Protein AF-A0A9P5RTR1-F1 (afdb_monomer)

Nearest PDB structures (foldseek):
  1wjn-assembly1_A  TM=6.478E-01  e=1.366E-03  Mus musculus
  7y39-assembly2_B  TM=6.113E-01  e=5.976E-02  Homo sapiens
  5u75-assembly1_A  TM=3.274E-01  e=5.043E-01  Staphylococcus aureus

Solvent-accessible surface area (backbone atoms only — not comparable to full-atom values): 17006 Å² total; per-residue (Å²): 133,89,56,68,44,75,45,78,48,65,60,90,95,59,57,72,63,42,18,32,67,44,81,42,49,76,87,61,51,72,70,56,51,34,42,52,56,36,70,66,24,52,67,88,35,63,91,54,58,43,87,74,62,84,85,79,93,79,92,82,81,88,78,57,65,67,65,48,54,49,54,59,46,56,60,60,58,61,59,68,66,64,80,77,77,88,78,85,80,88,84,82,86,84,91,80,90,80,91,78,96,68,81,84,72,77,78,75,67,61,33,64,43,29,35,33,54,55,72,37,36,58,69,67,44,40,80,45,80,38,59,33,82,42,29,43,26,51,50,34,48,49,50,41,68,78,40,44,80,86,47,60,95,56,38,36,40,61,48,43,45,25,44,44,82,47,52,70,84,44,101,62,58,62,78,41,62,45,46,70,90,76,49,78,86,58,39,76,55,53,25,83,43,37,37,32,83,73,51,45,87,68,54,66,88,61,31,40,39,34,37,34,41,70,62,80,71,81,62,69,79,75,70,80,75,76,81,75,80,76,84,72,94,66,100,76,78,94,78,87,83,84,85,87,84,82,87,75,89,69,84,86,77,86,80,82,80,88,80,80,90,131

pLDDT: mean 71.36, std 23.94, range [27.8, 97.0]

Secondary structure (DSSP, 8-state):
---EEEEEE--TTS-GGG-EEEEEETT--HHHHHHHHHHH-TTTTTTS-GGG-----------SHHHHHHHHHHHHHHHHGGGS-------------------------PEEEEEEETTSBGGG-EEEEE-TTSBHHHHHHHHHHH-HHHHTTS-GGGPEEEEEEEETTSSS-TTPBP-GGG-TT-EEPPTTSBHHHHH-SS--TTEEEEEEEPP-------------------SS-------------PPP---PPPPPP-

Organism: NCBI:txid64567

Radius of gyration: 27.18 Å; Cα contacts (8 Å, |Δi|>4): 294; chains: 1; bounding box: 84×99×53 Å

InterPro domains:
  IPR029071 Ubiquitin-like domain superfamily [SSF54236] (101-163)
  IPR045379 Crinkler effector protein, N-terminal [PF20147] (5-84)
  IPR045379 Crinkler effector protein, N-terminal [PF20147] (111-213)

Structure (mmCIF, N/CA/C/O backbone):
data_AF-A0A9P5RTR1-F1
#
_entry.id   AF-A0A9P5RTR1-F1
#
loop_
_atom_site.group_PDB
_atom_site.id
_atom_site.type_symbol
_atom_site.label_atom_id
_atom_site.label_alt_id
_atom_site.label_comp_id
_atom_site.label_asym_id
_atom_site.label_entity_id
_atom_site.label_seq_id
_atom_site.pdbx_PDB_ins_code
_atom_site.Cartn_x
_atom_site.Cartn_y
_atom_site.Cartn_z
_atom_site.occupancy
_atom_site.B_iso_or_equiv
_atom_site.auth_seq_id
_atom_site.auth_comp_id
_atom_site.auth_asym_id
_atom_site.auth_atom_id
_atom_site.pdbx_PDB_model_num
ATOM 1 N N . MET A 1 1 ? -3.797 22.072 20.459 1.00 50.56 1 MET A N 1
ATOM 2 C CA . MET A 1 1 ? -3.013 21.199 19.562 1.00 50.56 1 MET A CA 1
ATOM 3 C C . MET A 1 1 ? -3.793 19.910 19.392 1.00 50.56 1 MET A C 1
ATOM 5 O O . MET A 1 1 ? -4.108 19.297 20.401 1.00 50.56 1 MET A O 1
ATOM 9 N N . SER A 1 2 ? -4.205 19.560 18.171 1.00 52.47 2 SER A N 1
ATOM 10 C CA . SER A 1 2 ? -4.865 18.272 17.916 1.00 52.47 2 SER A CA 1
ATOM 11 C C . SER A 1 2 ? -3.786 17.217 17.731 1.00 52.47 2 SER A C 1
ATOM 13 O O . SER A 1 2 ? -3.104 17.223 16.713 1.00 52.47 2 SER A O 1
ATOM 15 N N . THR A 1 3 ? -3.611 16.341 18.714 1.00 82.88 3 THR A N 1
ATOM 16 C CA . THR A 1 3 ? -2.715 15.189 18.586 1.00 82.88 3 THR A CA 1
ATOM 17 C C . THR A 1 3 ? -3.469 14.083 17.843 1.00 82.88 3 THR A C 1
ATOM 19 O O . THR A 1 3 ? -4.461 13.554 18.354 1.00 82.88 3 THR A O 1
ATOM 22 N N . SER A 1 4 ? -3.055 13.770 16.616 1.00 85.81 4 SER A N 1
ATOM 23 C CA . SER A 1 4 ? -3.497 12.574 15.890 1.00 85.81 4 SER A CA 1
ATOM 24 C C . SER A 1 4 ? -2.680 11.359 16.326 1.00 85.81 4 SER A C 1
ATOM 26 O O . SER A 1 4 ? -1.520 11.480 16.712 1.00 85.81 4 SER A O 1
ATOM 28 N N . MET A 1 5 ? -3.308 10.189 16.297 1.00 90.00 5 MET A N 1
ATOM 29 C CA . MET A 1 5 ? -2.648 8.893 16.409 1.00 90.00 5 MET A CA 1
ATOM 30 C C . MET A 1 5 ? -3.050 8.035 15.210 1.00 90.00 5 MET A C 1
ATOM 32 O O . MET A 1 5 ? -4.167 8.167 14.707 1.00 90.00 5 MET A O 1
ATOM 36 N N . THR A 1 6 ? -2.170 7.128 14.806 1.00 91.81 6 THR A N 1
ATOM 37 C CA . THR A 1 6 ? -2.466 6.117 13.789 1.00 91.81 6 THR A CA 1
ATOM 38 C C . THR A 1 6 ? -2.737 4.788 14.481 1.00 91.81 6 THR A C 1
ATOM 40 O O . THR A 1 6 ? -1.891 4.274 15.213 1.00 91.81 6 THR A O 1
ATOM 43 N N . LEU A 1 7 ? -3.921 4.223 14.253 1.00 92.38 7 LEU A N 1
ATOM 44 C CA . LEU A 1 7 ? -4.287 2.883 14.711 1.00 92.38 7 LEU A CA 1
ATOM 45 C C . LEU A 1 7 ? -4.211 1.901 13.546 1.00 92.38 7 LEU A C 1
ATOM 47 O O . LEU A 1 7 ? -4.780 2.161 12.490 1.00 92.38 7 LEU A O 1
ATOM 51 N N . PHE A 1 8 ? -3.577 0.748 13.751 1.00 91.62 8 PHE A N 1
ATOM 52 C CA . PHE A 1 8 ? -3.615 -0.349 12.785 1.00 91.62 8 PHE A CA 1
ATOM 53 C C . PHE A 1 8 ? -4.761 -1.293 13.114 1.00 91.62 8 PHE A C 1
ATOM 55 O O . PHE A 1 8 ? -4.791 -1.913 14.176 1.00 91.62 8 PHE A O 1
ATOM 62 N N . VAL A 1 9 ? -5.715 -1.390 12.194 1.00 92.81 9 VAL A N 1
ATOM 63 C CA . VAL A 1 9 ? -6.921 -2.201 12.357 1.00 92.81 9 VAL A CA 1
ATOM 64 C C . VAL A 1 9 ? -6.816 -3.442 11.482 1.00 92.81 9 VAL A C 1
ATOM 66 O O . VAL A 1 9 ? -6.463 -3.347 10.310 1.00 92.81 9 VAL A O 1
ATOM 69 N N . VAL A 1 10 ? -7.147 -4.602 12.048 1.00 91.38 10 VAL A N 1
ATOM 70 C CA . VAL A 1 10 ? -7.291 -5.886 11.344 1.00 91.38 10 VAL A CA 1
ATOM 71 C C . VAL A 1 10 ? -8.745 -6.331 11.457 1.00 91.38 10 VAL A C 1
ATOM 73 O O . VAL A 1 10 ? -9.337 -6.230 12.534 1.00 91.38 10 VAL A O 1
ATOM 76 N N . ILE A 1 11 ? -9.327 -6.835 10.369 1.00 90.38 11 ILE A N 1
ATOM 77 C CA . ILE A 1 11 ? -10.657 -7.454 10.411 1.00 90.38 11 ILE A CA 1
ATOM 78 C C . ILE A 1 11 ? -10.514 -8.916 10.835 1.00 90.38 11 ILE A C 1
ATOM 80 O O . ILE A 1 11 ? -9.606 -9.624 10.411 1.00 90.38 11 ILE A O 1
ATOM 84 N N . SER A 1 12 ? -11.407 -9.383 11.707 1.00 86.06 12 SER A N 1
ATOM 85 C CA . SER A 1 12 ? -11.388 -10.777 12.160 1.00 86.06 12 SER A CA 1
ATOM 86 C C . SER A 1 12 ? -11.511 -11.745 10.975 1.00 86.06 12 SER A C 1
ATOM 88 O O . SER A 1 12 ? -12.360 -11.552 10.109 1.00 86.06 12 SER A O 1
ATOM 90 N N . GLY A 1 13 ? -10.659 -12.774 10.946 1.00 84.25 13 GLY A N 1
ATOM 91 C CA . GLY A 1 13 ? -10.553 -13.723 9.830 1.00 84.25 13 GLY A CA 1
ATOM 92 C C . GLY A 1 13 ? -9.582 -13.296 8.723 1.00 84.25 13 GLY A C 1
ATOM 93 O O . GLY A 1 13 ? -9.312 -14.088 7.825 1.00 84.25 13 GLY A O 1
ATOM 94 N N . GLU A 1 14 ? -9.025 -12.086 8.795 1.00 86.38 14 GLU A N 1
ATOM 95 C CA . GLU A 1 14 ? -8.018 -11.589 7.857 1.00 86.38 14 GLU A CA 1
ATOM 96 C C . GLU A 1 14 ? -6.596 -11.702 8.411 1.00 86.38 14 GLU A C 1
ATOM 98 O O . GLU A 1 14 ? -6.367 -11.888 9.610 1.00 86.38 14 GLU A O 1
ATOM 103 N N . THR A 1 15 ? -5.615 -11.585 7.516 1.00 84.62 15 THR A N 1
ATOM 104 C CA . THR A 1 15 ? -4.203 -11.601 7.913 1.00 84.62 15 THR A CA 1
ATOM 105 C C . THR A 1 15 ? -3.753 -10.217 8.367 1.00 84.62 15 THR A C 1
ATOM 107 O O . THR A 1 15 ? -4.261 -9.195 7.914 1.00 84.62 15 THR A O 1
ATOM 110 N N . ILE A 1 16 ? -2.718 -10.152 9.203 1.00 81.50 16 ILE A N 1
ATOM 111 C CA . ILE A 1 16 ? -2.198 -8.862 9.682 1.00 81.50 16 ILE A CA 1
ATOM 112 C C . ILE A 1 16 ? -1.547 -8.045 8.544 1.00 81.50 16 ILE A C 1
ATOM 114 O O . ILE A 1 16 ? -1.454 -6.821 8.629 1.00 81.50 16 ILE A O 1
ATOM 118 N N . SER A 1 17 ? -1.160 -8.693 7.437 1.00 81.44 17 SER A N 1
ATOM 119 C CA . SER A 1 17 ? -0.709 -8.006 6.213 1.00 81.44 17 SER A CA 1
ATOM 120 C C . SER A 1 17 ? -1.818 -7.186 5.531 1.00 81.44 17 SER A C 1
ATOM 122 O O . SER A 1 17 ? -1.533 -6.245 4.783 1.00 81.44 17 SER A O 1
ATOM 124 N N . GLU A 1 18 ? -3.076 -7.510 5.844 1.00 88.44 18 GLU A N 1
ATOM 125 C CA . GLU A 1 18 ? -4.276 -6.762 5.468 1.00 88.44 18 GLU A CA 1
ATOM 126 C C . GLU A 1 18 ? -4.694 -5.760 6.556 1.00 88.44 18 GLU A C 1
ATOM 128 O O . GLU A 1 18 ? -5.760 -5.156 6.453 1.00 88.44 18 GLU A O 1
ATOM 133 N N . SER A 1 19 ? -3.869 -5.537 7.590 1.00 91.38 19 SER A N 1
ATOM 134 C CA . SER A 1 19 ? -4.102 -4.402 8.482 1.00 91.38 19 SER A CA 1
ATOM 135 C C . SER A 1 19 ? -4.004 -3.082 7.722 1.00 91.38 19 SER A C 1
ATOM 137 O O . SER A 1 19 ? -3.293 -2.956 6.718 1.00 91.38 19 SER A O 1
ATOM 139 N N . PHE A 1 20 ? -4.735 -2.084 8.204 1.00 93.31 20 PHE A N 1
ATOM 140 C CA . PHE A 1 20 ? -4.780 -0.764 7.590 1.00 93.31 20 PHE A CA 1
ATOM 141 C C . PHE A 1 20 ? -4.747 0.338 8.651 1.00 93.31 20 PHE A C 1
ATOM 143 O O . PHE A 1 20 ? -5.302 0.158 9.740 1.00 93.31 20 PHE A O 1
ATOM 150 N N . PRO A 1 21 ? -4.091 1.467 8.342 1.00 95.19 21 PRO A N 1
ATOM 151 C CA . PRO A 1 21 ? -4.020 2.599 9.240 1.00 95.19 21 PRO A CA 1
ATOM 152 C C . PRO A 1 21 ? -5.346 3.356 9.246 1.00 95.19 21 PRO A C 1
ATOM 154 O O . PRO A 1 21 ? -5.980 3.559 8.207 1.00 95.19 21 PRO A O 1
ATOM 157 N N . ILE A 1 22 ? -5.731 3.797 10.436 1.00 94.44 22 ILE A N 1
ATOM 158 C CA . ILE A 1 22 ? -6.762 4.795 10.675 1.00 94.44 22 ILE A CA 1
ATO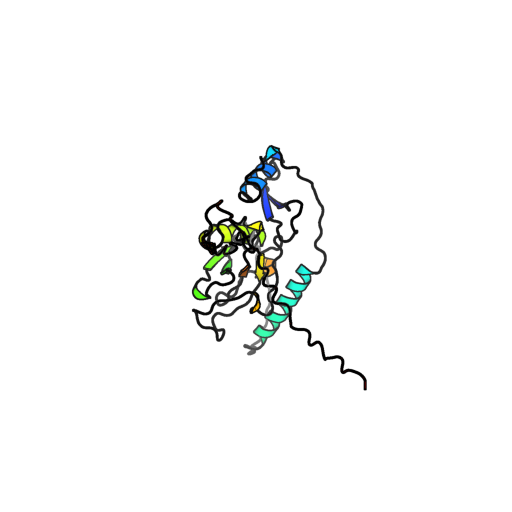M 159 C C . ILE A 1 22 ? -6.128 5.916 11.483 1.00 94.44 22 ILE A C 1
ATOM 161 O O . ILE A 1 22 ? -5.792 5.732 12.656 1.00 94.44 22 ILE A O 1
ATOM 165 N N . ASP A 1 23 ? -6.009 7.079 10.856 1.00 93.38 23 ASP A N 1
ATOM 166 C CA . ASP A 1 23 ? -5.631 8.299 11.550 1.00 93.38 23 ASP A CA 1
ATOM 167 C C . ASP A 1 23 ? -6.843 8.868 12.275 1.00 93.38 23 ASP A C 1
ATOM 169 O O . ASP A 1 23 ? -7.890 9.156 11.691 1.00 93.38 23 ASP A O 1
ATOM 173 N N . ILE A 1 24 ? -6.705 9.026 13.584 1.00 92.75 24 ILE A N 1
ATOM 174 C CA . ILE A 1 24 ? -7.773 9.511 14.441 1.00 92.75 24 ILE A CA 1
ATOM 175 C C . ILE A 1 24 ? -7.199 10.439 15.503 1.00 92.75 24 ILE A C 1
ATOM 177 O O . ILE A 1 24 ? -6.140 10.198 16.076 1.00 92.75 24 ILE A O 1
ATOM 181 N N . SER A 1 25 ? -7.889 11.543 15.784 1.00 92.88 25 SER A N 1
ATOM 182 C CA . SER A 1 25 ? -7.482 12.411 16.889 1.00 92.88 25 SER A CA 1
ATOM 183 C C . SER A 1 25 ? -7.731 11.735 18.236 1.00 92.88 25 SER A C 1
ATOM 185 O O . SER A 1 25 ? -8.758 11.086 18.429 1.00 92.88 25 SER A O 1
ATOM 187 N N . ASN A 1 26 ? -6.840 11.954 19.199 1.00 89.38 26 ASN A N 1
ATOM 188 C CA . ASN A 1 26 ? -6.897 11.323 20.522 1.00 89.38 26 ASN A CA 1
ATOM 189 C C . ASN A 1 26 ? -8.137 11.658 21.374 1.00 89.38 26 ASN A C 1
ATOM 191 O O . ASN A 1 26 ? -8.399 10.977 22.359 1.00 89.38 26 ASN A O 1
ATOM 195 N N . TYR A 1 27 ? -8.910 12.676 20.999 1.00 90.44 27 TYR A N 1
ATOM 196 C CA . TYR A 1 27 ? -10.162 13.057 21.658 1.00 90.44 27 TYR A CA 1
ATOM 197 C C . TYR A 1 27 ? -11.417 12.473 20.983 1.00 90.44 27 TYR A C 1
ATOM 199 O O . TYR A 1 27 ? -12.537 12.710 21.439 1.00 90.44 27 TYR A O 1
ATOM 207 N N . LYS A 1 28 ? -11.276 11.752 19.863 1.00 94.56 28 LYS A N 1
ATOM 208 C CA . LYS A 1 28 ? -12.409 11.130 19.168 1.00 94.56 28 LYS A CA 1
ATOM 209 C C . LYS A 1 28 ? -12.821 9.831 19.859 1.00 94.56 28 LYS A C 1
ATOM 211 O O . LYS A 1 28 ? -12.013 9.107 20.426 1.00 94.56 28 LYS A O 1
ATOM 216 N N . THR A 1 29 ? -14.116 9.534 19.801 1.00 94.81 29 THR A N 1
ATOM 217 C CA . THR A 1 29 ? -14.701 8.360 20.466 1.00 94.81 29 THR A CA 1
ATOM 218 C C . THR A 1 29 ? -14.575 7.090 19.621 1.00 94.81 29 THR A C 1
ATOM 220 O O . THR A 1 29 ? -14.405 7.149 18.404 1.00 94.81 29 THR A O 1
ATOM 223 N N . VAL A 1 30 ? -14.796 5.925 20.242 1.00 93.56 30 VAL A N 1
ATOM 224 C CA . VAL A 1 30 ? -14.901 4.633 19.533 1.00 93.56 30 VAL A CA 1
ATOM 225 C C . VAL A 1 30 ? -16.000 4.653 18.460 1.00 93.56 30 VAL A C 1
ATOM 227 O O . VAL A 1 30 ? -15.879 3.977 17.444 1.00 93.56 30 VAL A O 1
ATOM 230 N N . GLY A 1 31 ? -17.057 5.455 18.636 1.00 95.62 31 GLY A N 1
ATOM 231 C CA . GLY A 1 31 ? -18.079 5.660 17.603 1.00 95.62 31 GLY A CA 1
ATOM 232 C C . GLY A 1 31 ? -17.511 6.282 16.323 1.00 95.62 31 GLY A C 1
ATOM 233 O O . GLY A 1 31 ? -17.795 5.792 15.234 1.00 95.62 31 GLY A O 1
ATOM 234 N N . HIS A 1 32 ? -16.644 7.291 16.456 1.00 95.94 32 HIS A N 1
ATOM 235 C CA . HIS A 1 32 ? -15.937 7.877 15.315 1.00 95.94 32 HIS A CA 1
ATOM 236 C C . HIS A 1 32 ? -14.977 6.866 14.678 1.00 95.94 32 HIS A C 1
ATOM 238 O O . HIS A 1 32 ? -14.944 6.743 13.459 1.00 95.94 32 HIS A O 1
ATOM 244 N N . LEU A 1 33 ? -14.251 6.090 15.491 1.00 95.12 33 LEU A N 1
ATOM 245 C CA . LEU A 1 33 ? -13.368 5.031 14.992 1.00 95.12 33 LEU A CA 1
ATOM 246 C C . LEU A 1 33 ? -14.131 3.989 14.161 1.00 95.12 33 LEU A C 1
ATOM 248 O O . LEU A 1 33 ? -13.690 3.627 13.077 1.00 95.12 33 LEU A O 1
ATOM 252 N N . LYS A 1 34 ? -15.299 3.535 14.630 1.00 96.12 34 LYS A N 1
ATOM 253 C CA . LYS A 1 34 ? -16.165 2.602 13.887 1.00 96.12 34 LYS A CA 1
ATOM 254 C C . LYS A 1 34 ? -16.556 3.148 12.517 1.00 96.12 34 LYS A C 1
ATOM 256 O O . LYS A 1 34 ? -16.584 2.399 11.544 1.00 96.12 34 LYS A O 1
ATOM 261 N N . GLN A 1 35 ? -16.869 4.437 12.455 1.00 96.31 35 GLN A N 1
ATOM 262 C CA . GLN A 1 35 ? -17.232 5.090 11.209 1.00 96.31 35 GLN A CA 1
ATOM 263 C C . GLN A 1 35 ? -16.035 5.156 10.251 1.00 96.31 35 GLN A C 1
ATOM 265 O O . GLN A 1 35 ? -16.158 4.701 9.118 1.00 96.31 35 GLN A O 1
ATOM 270 N N . LEU A 1 36 ? -14.863 5.580 10.737 1.00 95.56 36 LEU A N 1
ATOM 271 C CA . LEU A 1 36 ? -13.622 5.608 9.953 1.00 95.56 36 LEU A CA 1
ATOM 272 C C . LEU A 1 36 ? -13.227 4.216 9.430 1.00 95.56 36 LEU A C 1
ATOM 274 O O . LEU A 1 36 ? -12.837 4.077 8.275 1.00 95.56 36 LEU A O 1
ATOM 278 N N . ILE A 1 37 ? -13.380 3.163 10.243 1.00 94.25 37 ILE A N 1
ATOM 279 C CA . ILE A 1 37 ? -13.126 1.774 9.825 1.00 94.25 37 ILE A CA 1
ATOM 280 C C . ILE A 1 37 ? -14.027 1.375 8.653 1.00 94.25 37 ILE A C 1
ATOM 282 O O . ILE A 1 37 ? -13.552 0.741 7.709 1.00 94.25 37 ILE A O 1
ATOM 286 N N . LYS A 1 38 ? -15.315 1.738 8.707 1.00 93.81 38 LYS A N 1
ATOM 287 C CA . LYS A 1 38 ? -16.266 1.462 7.627 1.00 93.81 38 LYS A CA 1
ATOM 288 C C . LYS A 1 38 ? -15.934 2.262 6.367 1.00 93.81 38 LYS A C 1
ATOM 290 O O . LYS A 1 38 ? -15.913 1.692 5.281 1.00 93.81 38 LYS A O 1
ATOM 295 N N . GLU A 1 39 ? -15.651 3.553 6.512 1.00 93.81 39 GLU A N 1
ATOM 296 C CA . GLU A 1 39 ? -15.300 4.451 5.405 1.00 93.81 39 GLU A CA 1
ATOM 297 C C . GLU A 1 39 ? -14.026 4.004 4.678 1.00 93.81 39 GLU A C 1
ATOM 299 O O . GLU A 1 39 ? -13.971 4.044 3.451 1.00 93.81 39 GLU A O 1
ATOM 304 N N . ALA A 1 40 ? -13.032 3.500 5.412 1.00 92.19 40 ALA A N 1
ATOM 305 C CA . ALA A 1 40 ? -11.805 2.962 4.829 1.00 92.19 40 ALA A CA 1
ATOM 306 C C . ALA A 1 40 ? -12.020 1.648 4.051 1.00 92.19 40 ALA A C 1
ATOM 308 O O . ALA A 1 40 ? -11.174 1.264 3.240 1.00 92.19 40 ALA A O 1
ATOM 309 N N . ASN A 1 41 ? -13.136 0.947 4.287 1.00 91.25 41 ASN A N 1
ATOM 310 C CA . ASN A 1 41 ? -13.377 -0.415 3.805 1.00 91.25 41 ASN A CA 1
ATOM 311 C C . ASN A 1 41 ? -14.799 -0.615 3.256 1.00 91.25 41 ASN A C 1
ATOM 313 O O . ASN A 1 41 ? -15.531 -1.498 3.719 1.00 91.25 41 ASN A O 1
ATOM 317 N N . PRO A 1 42 ? -15.208 0.196 2.267 1.00 90.19 42 PRO A N 1
ATOM 318 C CA . PRO A 1 42 ? -16.584 0.230 1.793 1.00 90.19 42 PRO A CA 1
ATOM 319 C C . PRO A 1 42 ? -17.018 -1.074 1.122 1.00 90.19 42 PRO A C 1
ATOM 321 O O . PRO A 1 42 ? -18.203 -1.384 1.137 1.00 90.19 42 PRO A O 1
ATOM 324 N N . THR A 1 43 ? -16.090 -1.844 0.546 1.00 90.38 43 THR A N 1
ATOM 325 C CA . THR A 1 43 ? -16.423 -3.087 -0.164 1.00 90.38 43 THR A CA 1
ATOM 326 C C . THR A 1 43 ? -16.738 -4.194 0.837 1.00 90.38 43 THR A C 1
ATOM 328 O O . THR A 1 43 ? -17.812 -4.791 0.798 1.00 90.38 43 THR A O 1
ATOM 331 N N . SER A 1 44 ? -15.822 -4.429 1.778 1.00 88.19 44 SER A N 1
ATOM 332 C CA . SER A 1 44 ? -15.911 -5.550 2.722 1.00 88.19 44 SER A CA 1
ATOM 333 C C . SER A 1 44 ? -16.870 -5.313 3.880 1.00 88.19 44 SER A C 1
ATOM 335 O O . SER A 1 44 ? -17.238 -6.265 4.555 1.00 88.19 44 SER A O 1
ATOM 337 N N . LEU A 1 45 ? -17.227 -4.055 4.152 1.00 90.50 45 LEU A N 1
ATOM 338 C CA . LEU A 1 45 ? -18.149 -3.670 5.226 1.00 90.50 45 LEU A CA 1
ATOM 339 C C . LEU A 1 45 ? -19.419 -3.001 4.676 1.00 90.50 45 LEU A C 1
ATOM 341 O O . LEU A 1 45 ? -20.078 -2.232 5.384 1.00 90.50 45 LEU A O 1
ATOM 345 N N . SER A 1 46 ? -19.751 -3.257 3.408 1.00 90.06 46 SER A N 1
ATOM 346 C CA . SER A 1 46 ? -20.902 -2.658 2.719 1.00 90.06 46 SER A CA 1
ATOM 347 C C . SER A 1 46 ? -22.232 -2.976 3.415 1.00 90.06 46 SER A C 1
ATOM 349 O O . SER A 1 46 ? -23.073 -2.091 3.582 1.00 90.06 46 SER A O 1
ATOM 351 N N . ASP A 1 47 ? -22.392 -4.208 3.892 1.00 91.06 47 ASP A N 1
ATOM 352 C CA . ASP A 1 47 ? -23.595 -4.755 4.527 1.00 91.06 47 ASP A CA 1
ATOM 353 C C . ASP A 1 47 ? -23.644 -4.559 6.056 1.00 91.06 47 ASP A C 1
ATOM 355 O O . ASP A 1 47 ? -24.671 -4.795 6.701 1.00 91.06 47 ASP A O 1
ATOM 359 N N . ILE A 1 48 ? -22.554 -4.077 6.659 1.00 89.00 48 ILE A N 1
ATOM 360 C CA . ILE A 1 48 ? -22.436 -3.905 8.108 1.00 89.00 48 ILE A CA 1
ATOM 361 C C . ILE A 1 48 ? -22.571 -2.427 8.477 1.00 89.00 48 ILE A C 1
ATOM 363 O O . ILE A 1 48 ? -21.816 -1.556 8.048 1.00 89.00 48 ILE A O 1
ATOM 367 N N . ASP A 1 49 ? -23.540 -2.109 9.331 1.00 91.06 49 ASP A N 1
ATOM 368 C CA . ASP A 1 49 ? -23.641 -0.789 9.953 1.00 91.06 49 ASP A CA 1
ATOM 369 C C . ASP A 1 49 ? -22.476 -0.572 10.935 1.00 91.06 49 ASP A C 1
ATOM 371 O O . ASP A 1 49 ? -22.204 -1.432 11.776 1.00 91.06 49 ASP A O 1
ATOM 375 N N . ALA A 1 50 ? -21.825 0.595 10.874 1.00 92.12 50 ALA A N 1
ATOM 376 C CA . ALA A 1 50 ? -20.701 0.944 11.739 1.00 92.12 50 ALA A CA 1
ATOM 377 C C . ALA A 1 50 ? -21.021 0.724 13.229 1.00 92.12 50 ALA A C 1
ATOM 379 O O . ALA A 1 50 ? -20.176 0.227 13.975 1.00 92.12 50 ALA A O 1
ATOM 380 N N . ARG A 1 51 ? -22.259 0.990 13.680 1.00 92.44 51 ARG A N 1
ATOM 381 C CA . ARG A 1 51 ? -22.648 0.780 15.090 1.00 92.44 51 ARG A CA 1
ATOM 382 C C . ARG A 1 51 ? -22.546 -0.684 15.527 1.00 92.44 51 ARG A C 1
ATOM 384 O O . ARG A 1 51 ? -22.253 -0.946 16.695 1.00 92.44 51 ARG A O 1
ATOM 391 N N . ARG A 1 52 ? -22.732 -1.622 14.589 1.00 93.50 52 ARG A N 1
ATOM 392 C CA . ARG A 1 52 ? -22.709 -3.076 14.815 1.00 93.50 52 ARG A CA 1
ATOM 393 C C . ARG A 1 52 ? -21.299 -3.661 14.858 1.00 93.50 52 ARG A C 1
ATOM 395 O O . ARG A 1 52 ? -21.151 -4.805 15.281 1.00 93.50 52 ARG A O 1
ATOM 402 N N . LEU A 1 53 ? -20.274 -2.895 14.478 1.00 92.81 53 LEU A N 1
ATOM 403 C CA . LEU A 1 53 ? -18.887 -3.336 14.595 1.00 92.81 53 LEU A CA 1
ATOM 404 C C . LEU A 1 53 ? -18.539 -3.604 16.065 1.00 92.81 53 LEU A C 1
ATOM 406 O O . LEU A 1 53 ? -18.786 -2.771 16.944 1.00 92.81 53 LEU A O 1
ATOM 410 N N . LYS A 1 54 ? -17.945 -4.766 16.335 1.00 93.06 54 LYS A N 1
ATOM 411 C CA . LYS A 1 54 ? -17.310 -5.078 17.619 1.00 93.06 54 LYS A CA 1
ATOM 412 C C . LYS A 1 54 ? -15.811 -4.856 17.454 1.00 93.06 54 LYS A C 1
ATOM 414 O O . LYS A 1 54 ? -15.217 -5.422 16.544 1.00 93.06 54 LYS A O 1
ATOM 419 N N . ILE A 1 55 ? -15.232 -4.012 18.303 1.00 92.12 55 ILE A N 1
ATOM 420 C CA . ILE A 1 55 ? -13.810 -3.658 18.259 1.00 92.12 55 ILE A CA 1
ATOM 421 C C . ILE A 1 55 ? -13.158 -4.190 19.528 1.00 92.12 55 ILE A C 1
ATOM 423 O O . ILE A 1 55 ? -13.695 -4.004 20.620 1.00 92.12 55 ILE A O 1
ATOM 427 N N . TRP A 1 56 ? -12.004 -4.824 19.362 1.00 92.19 56 TRP A N 1
ATOM 428 C CA . TRP A 1 56 ? -11.178 -5.341 20.443 1.00 92.19 56 TRP A CA 1
ATOM 429 C C . TRP A 1 56 ? -9.823 -4.649 20.385 1.00 92.19 56 TRP A C 1
ATOM 431 O O . TRP A 1 56 ? -9.265 -4.480 19.302 1.00 92.19 56 TRP A O 1
ATOM 441 N N . HIS A 1 57 ? -9.304 -4.251 21.541 1.00 88.56 57 HIS A N 1
ATOM 442 C CA . HIS A 1 57 ? -7.908 -3.856 21.648 1.00 88.56 57 HIS A CA 1
ATOM 443 C C . HIS A 1 57 ? -7.054 -5.123 21.711 1.00 88.56 57 HIS A C 1
ATOM 445 O O . HIS A 1 57 ? -7.332 -6.014 22.515 1.00 88.56 57 HIS A O 1
ATOM 451 N N . VAL A 1 58 ? -6.032 -5.198 20.868 1.00 84.69 58 VAL A N 1
ATOM 452 C CA . VAL A 1 58 ? -5.105 -6.328 20.795 1.00 84.69 58 VAL A CA 1
ATOM 453 C C . VAL A 1 58 ? -3.681 -5.794 20.807 1.00 84.69 58 VAL A C 1
ATOM 455 O O . VAL A 1 58 ? -3.397 -4.787 20.164 1.00 84.69 58 VAL A O 1
ATOM 458 N N . ASP A 1 59 ? -2.799 -6.470 21.536 1.00 79.19 59 ASP A N 1
ATOM 459 C CA . ASP A 1 59 ? -1.362 -6.211 21.497 1.00 79.19 59 ASP A CA 1
ATOM 460 C C . ASP A 1 59 ? -0.714 -7.303 20.643 1.00 79.19 59 ASP A C 1
ATOM 462 O O . ASP A 1 59 ? -0.642 -8.468 21.042 1.00 79.19 59 ASP A O 1
ATOM 466 N N . ILE A 1 60 ? -0.350 -6.942 19.413 1.00 70.38 60 ILE A N 1
ATOM 467 C CA . ILE A 1 60 ? 0.257 -7.849 18.442 1.00 70.38 60 ILE A CA 1
ATOM 468 C C . ILE A 1 60 ? 1.620 -7.274 18.084 1.00 70.38 60 ILE A C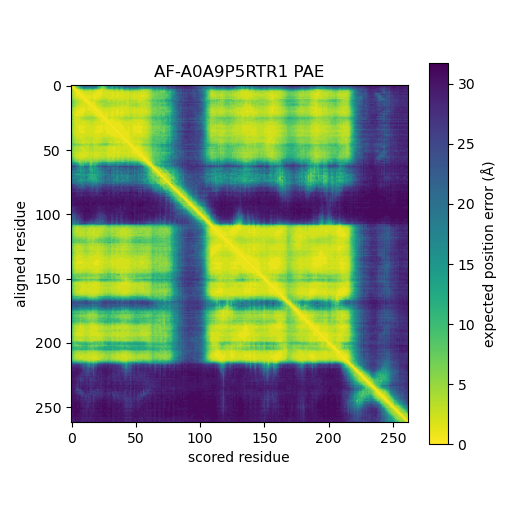 1
ATOM 470 O O . ILE A 1 60 ? 1.726 -6.301 17.339 1.00 70.38 60 ILE A O 1
ATOM 474 N N . SER A 1 61 ? 2.673 -7.896 18.601 1.00 62.97 61 SER A N 1
ATOM 475 C CA . SER A 1 61 ? 4.051 -7.553 18.264 1.00 62.97 61 SER A CA 1
ATOM 476 C C . SER A 1 61 ? 4.530 -8.395 17.082 1.00 62.97 61 SER A C 1
ATOM 478 O O . SER A 1 61 ? 4.437 -9.622 17.079 1.00 62.97 61 SER A O 1
ATOM 480 N N . PHE A 1 62 ? 5.074 -7.734 16.060 1.00 58.59 62 PHE A N 1
ATOM 481 C CA . PHE A 1 62 ? 5.707 -8.410 14.932 1.00 58.59 62 PHE A CA 1
ATOM 482 C C . PHE A 1 62 ? 7.151 -8.761 15.283 1.00 58.59 62 PHE A C 1
ATOM 484 O O . PHE A 1 62 ? 8.043 -7.914 15.243 1.00 58.59 62 PHE A O 1
ATOM 491 N N . THR A 1 63 ? 7.400 -10.020 15.635 1.00 51.22 63 THR A N 1
ATOM 492 C CA . THR A 1 63 ? 8.753 -10.506 15.901 1.00 51.22 63 THR A CA 1
ATOM 493 C C . THR A 1 63 ? 9.367 -11.115 14.635 1.00 51.22 63 THR A C 1
ATOM 495 O O . THR A 1 63 ? 8.971 -12.159 14.124 1.00 51.22 63 THR A O 1
ATOM 498 N N . GLY A 1 64 ? 10.394 -10.444 14.115 1.00 47.94 64 GLY A N 1
ATOM 499 C CA . GLY A 1 64 ? 11.454 -11.090 13.343 1.00 47.94 64 GLY A CA 1
ATOM 500 C C . GLY A 1 64 ? 11.219 -11.233 11.842 1.00 47.94 64 GLY A C 1
ATOM 501 O O . GLY A 1 64 ? 11.833 -10.494 11.088 1.00 47.94 64 GLY A O 1
ATOM 502 N N . SER A 1 65 ? 10.412 -12.192 11.378 1.00 52.03 65 SER A N 1
ATOM 503 C CA . SER A 1 65 ? 10.474 -12.700 9.985 1.00 52.03 65 SER A CA 1
ATOM 504 C C . SER A 1 65 ? 10.451 -11.613 8.907 1.00 52.03 65 SER A C 1
ATOM 506 O O . SER A 1 65 ? 11.340 -11.566 8.059 1.00 52.03 65 SER A O 1
ATOM 508 N N . ASP A 1 66 ? 9.450 -10.737 8.928 1.00 52.19 66 ASP A N 1
ATOM 509 C CA . ASP A 1 66 ? 9.179 -9.868 7.778 1.00 52.19 66 ASP A CA 1
ATOM 510 C C . ASP A 1 66 ? 10.048 -8.606 7.791 1.00 52.19 66 ASP A C 1
ATOM 512 O O . ASP A 1 66 ? 10.554 -8.180 6.754 1.00 52.19 66 ASP A O 1
ATOM 516 N N . VAL A 1 67 ? 10.353 -8.092 8.987 1.00 51.69 67 VAL A N 1
ATOM 517 C CA . VAL A 1 67 ? 11.335 -7.014 9.187 1.00 51.69 67 VAL A CA 1
ATOM 518 C C . VAL A 1 67 ? 12.758 -7.509 8.897 1.00 51.69 67 VAL A C 1
ATOM 520 O O . VAL A 1 67 ? 13.559 -6.782 8.308 1.00 51.69 67 VAL A O 1
ATOM 523 N N . LEU A 1 68 ? 13.089 -8.753 9.268 1.00 50.28 68 LEU A N 1
ATOM 524 C CA . LEU A 1 68 ? 14.383 -9.363 8.960 1.00 50.28 68 LEU A CA 1
ATOM 525 C C . LEU A 1 68 ? 14.518 -9.626 7.460 1.00 50.28 68 LEU A C 1
ATOM 527 O O . LEU A 1 68 ? 15.529 -9.228 6.898 1.00 50.28 68 LEU A O 1
ATOM 531 N N . LYS A 1 69 ? 13.511 -10.188 6.778 1.00 58.44 69 LYS A N 1
ATOM 532 C CA . LYS A 1 69 ? 13.535 -10.337 5.308 1.00 58.44 69 LYS A CA 1
ATOM 533 C C . LYS A 1 69 ? 13.810 -9.004 4.611 1.00 58.44 69 LYS A C 1
ATOM 535 O O . LYS A 1 69 ? 14.640 -8.955 3.705 1.00 58.44 69 LYS A O 1
ATOM 540 N N . HIS A 1 70 ? 13.192 -7.926 5.086 1.00 60.06 70 HIS A N 1
ATOM 541 C CA . HIS A 1 70 ? 13.435 -6.590 4.559 1.00 60.06 70 HIS A CA 1
ATOM 542 C C . HIS A 1 70 ? 14.861 -6.074 4.843 1.00 60.06 70 HIS A C 1
ATOM 544 O O . HIS A 1 70 ? 15.552 -5.623 3.932 1.00 60.06 70 HIS A O 1
ATOM 550 N N . ARG A 1 71 ? 15.362 -6.196 6.081 1.00 56.94 71 ARG A N 1
ATOM 551 C CA . ARG A 1 71 ? 16.738 -5.784 6.427 1.00 56.94 71 ARG A CA 1
ATOM 552 C C . ARG A 1 71 ? 17.788 -6.564 5.628 1.00 56.94 71 ARG A C 1
ATOM 554 O O . ARG A 1 71 ? 18.766 -5.990 5.155 1.00 56.94 71 ARG A O 1
ATOM 561 N N . TRP A 1 72 ? 17.567 -7.865 5.452 1.00 54.53 72 TRP A N 1
ATOM 562 C CA . TRP A 1 72 ? 18.418 -8.736 4.640 1.00 54.53 72 TRP A CA 1
ATOM 563 C C . TRP A 1 72 ? 18.410 -8.317 3.165 1.00 54.53 72 TRP A C 1
ATOM 565 O O . TRP A 1 72 ? 19.439 -8.410 2.496 1.00 54.53 72 TRP A O 1
ATOM 575 N N . TRP A 1 73 ? 17.280 -7.815 2.664 1.00 60.47 73 TRP A N 1
ATOM 576 C CA . TRP A 1 73 ? 17.176 -7.264 1.318 1.00 60.47 73 TRP A CA 1
ATOM 577 C C . TRP A 1 73 ? 17.981 -5.966 1.152 1.00 60.47 73 TRP A C 1
ATOM 579 O O . TRP A 1 73 ? 18.824 -5.895 0.256 1.00 60.47 73 TRP A O 1
ATOM 589 N N . GLN A 1 74 ? 17.813 -4.989 2.053 1.00 58.34 74 GLN A N 1
ATOM 590 C CA . GLN A 1 74 ? 18.546 -3.713 1.997 1.00 58.34 74 GLN A CA 1
ATOM 591 C C . GLN A 1 74 ? 20.068 -3.908 2.001 1.00 58.34 74 GLN A C 1
ATOM 593 O O . GLN A 1 74 ? 20.808 -3.191 1.328 1.00 58.34 74 GLN A O 1
ATOM 598 N N . GLN A 1 75 ? 20.560 -4.901 2.744 1.00 55.97 75 GLN A N 1
ATOM 599 C CA . GLN A 1 75 ? 21.991 -5.190 2.825 1.00 55.97 75 GLN A CA 1
ATOM 600 C C . GLN A 1 75 ? 22.561 -5.760 1.512 1.00 55.97 75 GLN A C 1
ATOM 602 O O . GLN A 1 75 ? 23.728 -5.519 1.187 1.00 55.97 75 GLN A O 1
ATOM 607 N N . ARG A 1 76 ? 21.742 -6.481 0.736 1.00 54.56 76 ARG A N 1
ATOM 608 C CA . ARG A 1 76 ? 22.139 -7.141 -0.518 1.00 54.56 76 ARG A CA 1
ATOM 609 C C . ARG A 1 76 ? 22.096 -6.202 -1.727 1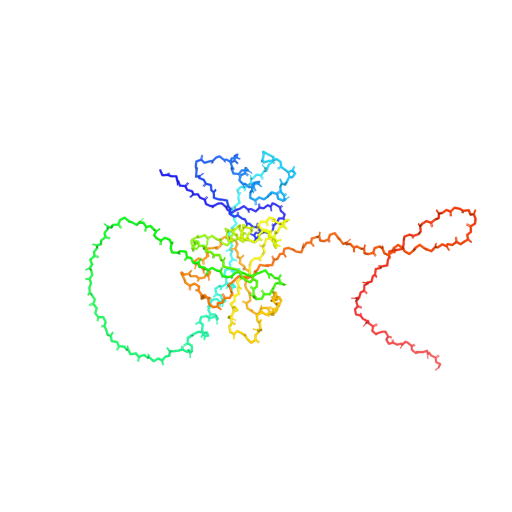.00 54.56 76 ARG A C 1
ATOM 611 O O . ARG A 1 76 ? 22.905 -6.349 -2.636 1.00 54.56 76 ARG A O 1
ATOM 618 N N . THR A 1 77 ? 21.190 -5.227 -1.742 1.00 52.38 77 THR A N 1
ATOM 619 C CA . THR A 1 77 ? 21.088 -4.236 -2.828 1.00 52.38 77 THR A CA 1
ATOM 620 C C . THR A 1 77 ? 22.082 -3.083 -2.667 1.00 52.38 77 THR A C 1
ATOM 622 O O . THR A 1 77 ? 22.698 -2.673 -3.649 1.00 52.38 77 THR A O 1
ATOM 625 N N . ASN A 1 78 ? 22.354 -2.640 -1.433 1.00 51.56 78 ASN A N 1
ATOM 626 C CA . ASN A 1 78 ? 23.350 -1.593 -1.145 1.00 51.56 78 ASN A CA 1
ATOM 627 C C . ASN A 1 78 ? 24.813 -2.023 -1.356 1.00 51.56 78 ASN A C 1
ATOM 629 O O . ASN A 1 78 ? 25.707 -1.179 -1.413 1.00 51.56 78 ASN A O 1
ATOM 633 N N . THR A 1 79 ? 25.097 -3.325 -1.437 1.00 41.66 79 THR A N 1
ATOM 634 C CA . THR A 1 79 ? 26.453 -3.831 -1.714 1.00 41.66 79 THR A CA 1
ATOM 635 C C . THR A 1 79 ? 26.773 -3.863 -3.208 1.00 41.66 79 THR A C 1
ATOM 637 O O . THR A 1 79 ? 27.939 -3.726 -3.570 1.00 41.66 79 THR A O 1
ATOM 640 N N . SER A 1 80 ? 25.763 -3.939 -4.082 1.00 40.28 80 SER A N 1
ATOM 641 C CA . SER A 1 80 ? 25.965 -3.931 -5.537 1.00 40.28 80 SER A CA 1
ATOM 642 C C . SER A 1 80 ? 26.209 -2.525 -6.105 1.00 40.28 80 SER A C 1
ATOM 644 O O . SER A 1 80 ? 26.884 -2.385 -7.121 1.00 40.28 80 SER A O 1
ATOM 646 N N . THR A 1 81 ? 25.716 -1.471 -5.445 1.00 39.72 81 THR A N 1
ATOM 647 C CA . THR A 1 81 ? 25.879 -0.068 -5.876 1.00 39.72 81 THR A CA 1
ATOM 648 C C . THR A 1 81 ? 27.215 0.559 -5.467 1.00 39.72 81 THR A C 1
ATOM 650 O O . THR A 1 81 ? 27.578 1.614 -5.981 1.00 39.72 81 THR A O 1
ATOM 653 N N . LYS A 1 82 ? 27.997 -0.088 -4.592 1.00 42.56 82 LYS A N 1
ATOM 654 C CA . LYS A 1 82 ? 29.313 0.419 -4.161 1.00 42.56 82 LYS A CA 1
ATOM 655 C C . LYS A 1 82 ? 30.458 0.123 -5.132 1.00 42.56 82 LYS A C 1
ATOM 657 O O . LYS A 1 82 ? 31.532 0.691 -4.970 1.00 42.56 82 LYS A O 1
ATOM 662 N N . HIS A 1 83 ? 30.257 -0.723 -6.143 1.00 31.92 83 HIS A N 1
ATOM 663 C CA . HIS A 1 83 ? 31.350 -1.139 -7.029 1.00 31.92 83 HIS A CA 1
ATOM 664 C C . HIS A 1 83 ? 31.646 -0.187 -8.199 1.00 31.92 83 HIS A C 1
ATOM 666 O O . HIS A 1 83 ? 32.580 -0.438 -8.958 1.00 31.92 83 HIS A O 1
ATOM 672 N N . LEU A 1 84 ? 30.908 0.919 -8.340 1.00 40.06 84 LEU A N 1
ATOM 673 C CA . LEU A 1 84 ? 31.103 1.872 -9.432 1.00 40.06 84 LEU A CA 1
ATOM 674 C C . LEU A 1 84 ? 31.142 3.313 -8.912 1.00 40.06 84 LEU A C 1
ATOM 676 O O . LEU A 1 84 ? 30.196 4.062 -9.115 1.00 40.06 84 LEU A O 1
ATOM 680 N N . HIS A 1 85 ? 32.215 3.655 -8.194 1.00 42.94 85 HIS A N 1
ATOM 681 C CA . HIS A 1 85 ? 32.915 4.956 -8.171 1.00 42.94 85 HIS A CA 1
ATOM 682 C C . HIS A 1 85 ? 33.834 4.997 -6.941 1.00 42.94 85 HIS A C 1
ATOM 684 O O . HIS A 1 85 ? 33.550 5.663 -5.948 1.00 42.94 85 HIS A O 1
ATOM 690 N N . GLN A 1 86 ? 34.966 4.294 -7.007 1.00 33.44 86 GLN A N 1
ATOM 691 C CA . GLN A 1 86 ? 36.093 4.601 -6.131 1.00 33.44 86 GLN A CA 1
ATOM 692 C C . GLN A 1 86 ? 37.113 5.404 -6.936 1.00 33.44 86 GLN A C 1
ATOM 694 O O . GLN A 1 86 ? 37.941 4.863 -7.665 1.00 33.44 86 GLN A O 1
ATOM 699 N N . ARG A 1 87 ? 37.027 6.727 -6.809 1.00 29.05 87 ARG A N 1
ATOM 700 C CA . ARG A 1 87 ? 38.198 7.594 -6.899 1.00 29.05 87 ARG A CA 1
ATOM 701 C C . ARG A 1 87 ? 38.105 8.578 -5.745 1.00 29.05 87 ARG A C 1
ATOM 703 O O . ARG A 1 87 ? 37.358 9.548 -5.780 1.00 29.05 87 ARG A O 1
ATOM 710 N N . GLU A 1 88 ? 38.805 8.216 -4.683 1.00 39.12 88 GLU A N 1
ATOM 711 C CA . GLU A 1 88 ? 38.964 8.989 -3.463 1.00 39.12 88 GLU A CA 1
ATOM 712 C C . GLU A 1 88 ? 39.872 10.192 -3.731 1.00 39.12 88 GLU A C 1
ATOM 714 O O . GLU A 1 88 ? 40.934 10.051 -4.337 1.00 39.12 88 GLU A O 1
ATOM 719 N N . THR A 1 89 ? 39.493 11.355 -3.211 1.00 31.33 89 THR A N 1
ATOM 720 C CA . THR A 1 89 ? 40.458 12.368 -2.776 1.00 31.33 89 THR A CA 1
ATOM 721 C C . THR A 1 89 ? 39.994 12.918 -1.438 1.00 31.33 89 THR A C 1
ATOM 723 O O . THR A 1 89 ? 39.062 13.714 -1.349 1.00 31.33 89 THR A O 1
ATOM 726 N N . SER A 1 90 ? 40.649 12.424 -0.398 1.00 37.12 90 SER A N 1
ATOM 727 C CA . SER A 1 90 ? 40.618 12.874 0.988 1.00 37.12 90 SER A CA 1
ATOM 728 C C . SER A 1 90 ? 41.090 14.324 1.095 1.00 37.12 90 SER A C 1
ATOM 730 O O . SER A 1 90 ? 42.083 14.659 0.457 1.00 37.12 90 SER A O 1
ATOM 732 N N . THR A 1 91 ? 40.470 15.153 1.944 1.00 30.42 91 THR A N 1
ATOM 733 C CA . THR A 1 91 ? 41.157 16.162 2.784 1.00 30.42 91 THR A CA 1
ATOM 734 C C . THR A 1 91 ? 40.213 16.652 3.896 1.00 30.42 91 THR A C 1
ATOM 736 O O . THR A 1 91 ? 39.005 16.763 3.725 1.00 30.42 91 THR A O 1
ATOM 739 N N . SER A 1 92 ? 40.825 16.848 5.058 1.00 38.69 92 SER A N 1
ATOM 740 C CA . SER A 1 92 ? 40.367 16.996 6.444 1.00 38.69 92 SER A CA 1
ATOM 741 C C . SER A 1 92 ? 39.434 18.165 6.814 1.00 38.69 92 SER A C 1
ATOM 743 O O . SER A 1 92 ? 39.565 19.271 6.299 1.00 38.69 92 SER A O 1
ATOM 745 N N . ALA A 1 93 ? 38.594 17.922 7.832 1.00 36.97 93 ALA A N 1
ATOM 746 C CA . ALA A 1 93 ? 37.874 18.897 8.681 1.00 36.97 93 ALA A CA 1
ATOM 747 C C . ALA A 1 93 ? 38.829 19.532 9.750 1.00 36.97 93 ALA A C 1
ATOM 749 O O . ALA A 1 93 ? 39.980 19.082 9.771 1.00 36.97 93 ALA A O 1
ATOM 750 N N . PRO A 1 94 ? 38.450 20.482 10.665 1.00 48.56 94 PRO A N 1
ATOM 751 C CA . PRO A 1 94 ? 37.195 20.501 11.459 1.00 48.56 94 PRO A CA 1
ATOM 752 C C . PRO A 1 94 ? 36.607 21.879 11.911 1.00 48.56 94 PRO A C 1
ATOM 754 O O . PRO A 1 94 ? 37.198 22.931 11.699 1.00 48.56 94 PRO A O 1
ATOM 757 N N . SER A 1 95 ? 35.493 21.799 12.674 1.00 37.31 95 SER A N 1
ATOM 758 C CA . SER A 1 95 ? 34.989 22.751 13.707 1.00 37.31 95 SER A CA 1
ATOM 759 C C . SER A 1 95 ? 34.350 24.074 13.234 1.00 37.31 95 SER A C 1
ATOM 761 O O . SER A 1 95 ? 34.851 24.710 12.328 1.00 37.31 95 SER A O 1
ATOM 763 N N . SER A 1 96 ? 33.299 24.666 13.816 1.00 34.66 96 SER A N 1
ATOM 764 C CA . SER A 1 96 ? 32.304 24.339 14.853 1.00 34.66 96 SER A CA 1
ATOM 765 C C . SER A 1 96 ? 31.284 25.501 14.905 1.00 34.66 96 SER A C 1
ATOM 767 O O . SER A 1 96 ? 31.682 26.638 14.683 1.00 34.66 96 SER A O 1
ATOM 769 N N . ALA A 1 97 ? 30.035 25.211 15.301 1.00 36.62 97 ALA A N 1
ATOM 770 C CA . ALA A 1 97 ? 29.013 26.111 15.873 1.00 36.62 97 ALA A CA 1
ATOM 771 C C . ALA A 1 97 ? 28.448 27.286 15.036 1.00 36.62 97 ALA A C 1
ATOM 773 O O . ALA A 1 97 ? 29.154 28.221 14.698 1.00 36.62 97 ALA A O 1
ATOM 774 N N . ILE A 1 98 ? 27.115 27.312 14.882 1.00 42.09 98 ILE A N 1
ATOM 775 C CA . ILE A 1 98 ? 26.220 28.342 15.454 1.00 42.09 98 ILE A CA 1
ATOM 776 C C . ILE A 1 98 ? 24.819 27.723 15.591 1.00 42.09 98 ILE A C 1
ATOM 778 O O . ILE A 1 98 ? 24.271 27.140 14.658 1.00 42.09 98 ILE A O 1
ATOM 782 N N . ARG A 1 99 ? 24.258 27.833 16.799 1.00 39.34 99 ARG A N 1
ATOM 783 C CA . ARG A 1 99 ? 22.862 27.520 17.117 1.00 39.34 99 ARG A CA 1
ATOM 784 C C . ARG A 1 99 ? 21.974 28.507 16.367 1.00 39.34 99 ARG A C 1
ATOM 786 O O . ARG A 1 99 ? 22.175 29.708 16.510 1.00 39.34 99 ARG A O 1
ATOM 793 N N . SER A 1 100 ? 20.956 28.021 15.670 1.00 38.09 100 SER A N 1
ATOM 794 C CA . SER A 1 100 ? 19.816 28.860 15.313 1.00 38.09 100 SER A CA 1
ATOM 795 C C . SER A 1 100 ? 18.535 28.083 15.573 1.00 38.09 100 SER A C 1
ATOM 797 O O . SER A 1 100 ? 18.125 27.223 14.798 1.00 38.09 100 SER A O 1
ATOM 799 N N . ALA A 1 101 ? 17.955 28.350 16.742 1.00 42.41 101 ALA A N 1
ATOM 800 C CA . ALA A 1 101 ? 16.575 28.029 17.035 1.00 42.41 101 ALA A CA 1
ATOM 801 C C . ALA A 1 101 ? 15.703 28.973 16.200 1.00 42.41 101 ALA A C 1
ATOM 803 O O . ALA A 1 101 ? 15.501 30.129 16.559 1.00 42.41 101 ALA A O 1
ATOM 804 N N . ALA A 1 102 ? 15.211 28.467 15.078 1.00 35.06 102 ALA A N 1
ATOM 805 C CA . ALA A 1 102 ? 14.115 29.058 14.335 1.00 35.06 102 ALA A CA 1
ATOM 806 C C . ALA A 1 102 ? 13.203 27.902 13.925 1.00 35.06 102 ALA A C 1
ATOM 808 O O . ALA A 1 102 ? 13.545 27.103 13.062 1.00 35.06 102 ALA A O 1
ATOM 809 N N . THR A 1 103 ? 12.108 27.775 14.674 1.00 35.84 103 THR A N 1
ATOM 810 C CA . THR A 1 103 ? 10.835 27.137 14.332 1.00 35.84 103 THR A CA 1
ATOM 811 C C . THR A 1 103 ? 10.886 26.182 13.141 1.00 35.84 103 THR A C 1
ATOM 813 O O . THR A 1 103 ? 10.849 26.612 11.990 1.00 35.84 103 THR A O 1
ATOM 816 N N . ALA A 1 104 ? 10.917 24.880 13.438 1.00 35.62 104 ALA A N 1
ATOM 817 C CA . ALA A 1 104 ? 10.739 23.811 12.468 1.00 35.62 104 ALA A CA 1
ATOM 818 C C . ALA A 1 104 ? 9.373 23.950 11.779 1.00 35.62 104 ALA A C 1
ATOM 820 O O . ALA A 1 104 ? 8.370 23.382 12.204 1.00 35.62 104 ALA A O 1
ATOM 821 N N . ILE A 1 105 ? 9.339 24.701 10.684 1.00 45.28 105 ILE A N 1
ATOM 822 C CA . ILE A 1 105 ? 8.483 24.348 9.566 1.00 45.28 105 ILE A CA 1
ATOM 823 C C . ILE A 1 105 ? 9.093 23.036 9.087 1.00 45.28 105 ILE A C 1
ATOM 825 O O . ILE A 1 105 ? 10.167 23.043 8.489 1.00 45.28 105 ILE A O 1
ATOM 829 N N . MET A 1 106 ? 8.491 21.906 9.464 1.00 47.34 106 MET A N 1
ATOM 830 C CA . MET A 1 106 ? 8.859 20.614 8.898 1.00 47.34 106 MET A CA 1
ATOM 831 C C . MET A 1 106 ? 8.558 20.712 7.405 1.00 47.34 106 MET A C 1
ATOM 833 O O . MET A 1 106 ? 7.430 20.507 6.968 1.00 47.34 106 MET A O 1
ATOM 837 N N . SER A 1 107 ? 9.551 21.126 6.624 1.00 45.44 107 SER A N 1
ATOM 838 C CA . SER A 1 107 ? 9.563 20.971 5.181 1.00 45.44 107 SER A CA 1
ATOM 839 C C . SER A 1 107 ? 9.634 19.476 4.934 1.00 45.44 107 SER A C 1
ATOM 841 O O . SER A 1 107 ? 10.716 18.900 4.818 1.00 45.44 107 SER A O 1
ATOM 843 N N . ASN A 1 108 ? 8.467 18.841 4.983 1.00 59.09 108 ASN A N 1
ATOM 844 C CA . ASN A 1 108 ? 8.346 17.429 4.748 1.00 59.09 108 ASN A CA 1
ATOM 845 C C . ASN A 1 108 ? 8.670 17.197 3.275 1.00 59.09 108 ASN A C 1
ATOM 847 O O . ASN A 1 108 ? 7.888 17.541 2.389 1.00 59.09 108 ASN A O 1
ATOM 851 N N . SER A 1 109 ? 9.897 16.751 3.020 1.00 81.50 109 SER A N 1
ATOM 852 C CA . SER A 1 109 ? 10.367 16.512 1.665 1.00 81.50 109 SER A CA 1
ATOM 853 C C . SER A 1 109 ? 9.657 15.263 1.178 1.00 81.50 109 SER A C 1
ATOM 855 O O . SER A 1 109 ? 9.963 14.163 1.631 1.00 81.50 109 SER A O 1
ATOM 857 N N . LEU A 1 110 ? 8.659 15.457 0.319 1.00 90.44 110 LEU A N 1
ATOM 858 C CA . LEU A 1 110 ? 7.970 14.351 -0.327 1.00 90.44 110 LEU A CA 1
ATOM 859 C C . LEU A 1 110 ? 8.994 13.516 -1.099 1.00 90.44 110 LEU A C 1
ATOM 861 O O . LEU A 1 110 ? 9.912 14.056 -1.721 1.00 90.44 110 LEU A O 1
ATOM 865 N N . ILE A 1 111 ? 8.818 12.203 -1.051 1.00 92.94 111 ILE A N 1
ATOM 866 C CA . ILE A 1 111 ? 9.530 11.268 -1.912 1.00 92.94 111 ILE A CA 1
ATOM 867 C C . ILE A 1 111 ? 8.587 10.814 -3.022 1.00 92.94 111 ILE A C 1
ATOM 869 O O . ILE A 1 111 ? 7.391 10.646 -2.793 1.00 92.94 111 ILE A O 1
ATOM 873 N N . THR A 1 112 ? 9.121 10.589 -4.217 1.00 94.06 112 THR A N 1
ATOM 874 C CA . THR A 1 112 ? 8.349 10.037 -5.334 1.00 94.06 112 THR A CA 1
ATOM 875 C C . THR A 1 112 ? 8.625 8.544 -5.434 1.00 94.06 112 THR A C 1
ATOM 877 O O . THR A 1 112 ? 9.772 8.133 -5.617 1.00 94.06 112 THR A O 1
ATOM 880 N N . LEU A 1 113 ? 7.581 7.724 -5.330 1.00 94.50 113 LEU A N 1
ATOM 881 C CA . LEU A 1 113 ? 7.656 6.283 -5.561 1.00 94.50 113 LEU A CA 1
ATOM 882 C C . LEU A 1 113 ? 7.013 5.941 -6.901 1.00 94.50 113 LEU A C 1
ATOM 884 O O . LEU A 1 113 ? 5.884 6.337 -7.172 1.00 94.50 113 LEU A O 1
ATOM 888 N N . PHE A 1 114 ? 7.717 5.160 -7.715 1.00 93.81 114 PHE A N 1
ATOM 889 C CA . PHE A 1 114 ? 7.158 4.584 -8.938 1.00 93.81 114 PHE A CA 1
ATOM 890 C C . PHE A 1 114 ? 6.500 3.243 -8.630 1.00 93.81 114 PHE A C 1
ATOM 892 O O . PHE A 1 114 ? 7.151 2.326 -8.111 1.00 93.81 114 PHE A O 1
ATOM 899 N N . VAL A 1 115 ? 5.213 3.154 -8.953 1.00 94.75 115 VAL A N 1
ATOM 900 C CA . VAL A 1 115 ? 4.341 2.019 -8.665 1.00 94.75 115 VAL A CA 1
ATOM 901 C C . VAL A 1 115 ? 3.887 1.379 -9.970 1.00 94.75 115 VAL A C 1
ATOM 903 O O . VAL A 1 115 ? 3.523 2.080 -10.907 1.00 94.75 115 VAL A O 1
ATOM 906 N N . ILE A 1 116 ? 3.875 0.050 -10.020 1.00 93.56 116 ILE A N 1
ATOM 907 C CA . ILE A 1 116 ? 3.317 -0.731 -11.128 1.00 93.56 116 ILE A CA 1
ATOM 908 C C . ILE A 1 116 ? 2.327 -1.767 -10.592 1.00 93.56 116 ILE A C 1
ATOM 910 O O . ILE A 1 116 ? 2.525 -2.304 -9.497 1.00 93.56 116 ILE A O 1
ATOM 914 N N . ILE A 1 117 ? 1.261 -2.059 -11.334 1.00 93.25 117 ILE A N 1
ATOM 915 C CA . ILE A 1 117 ? 0.351 -3.162 -11.007 1.00 93.25 117 ILE A CA 1
ATOM 916 C C . ILE A 1 117 ? 0.873 -4.454 -11.648 1.00 93.25 117 ILE A C 1
ATOM 918 O O . ILE A 1 117 ? 1.415 -4.447 -12.751 1.00 93.25 117 ILE A O 1
ATOM 922 N N . ASP A 1 118 ? 0.741 -5.580 -10.948 1.00 91.69 118 ASP A N 1
ATOM 923 C CA . ASP A 1 118 ? 1.103 -6.887 -11.498 1.00 91.69 118 ASP A CA 1
ATOM 924 C C . ASP A 1 118 ? 0.359 -7.154 -12.816 1.00 91.69 118 ASP A C 1
ATOM 926 O O . ASP A 1 118 ? -0.837 -6.875 -12.920 1.00 91.69 118 ASP A O 1
ATOM 930 N N . HIS A 1 119 ? 1.057 -7.726 -13.800 1.00 89.56 119 HIS A N 1
ATOM 931 C CA . HIS A 1 119 ? 0.577 -7.945 -15.169 1.00 89.56 119 HIS A CA 1
ATOM 932 C C . HIS A 1 119 ? 0.345 -6.685 -16.028 1.00 89.56 119 HIS A C 1
ATOM 934 O O . HIS A 1 119 ? -0.207 -6.817 -17.122 1.00 89.56 119 HIS A O 1
ATOM 940 N N . GLU A 1 120 ? 0.792 -5.500 -15.604 1.00 89.44 120 GLU A N 1
ATOM 941 C CA . GLU A 1 120 ? 0.837 -4.299 -16.456 1.00 89.44 120 GLU A CA 1
ATOM 942 C C . GLU A 1 120 ? 2.216 -4.100 -17.117 1.00 89.44 120 GLU A C 1
ATOM 944 O O . GLU A 1 120 ? 3.214 -4.746 -16.761 1.00 89.44 120 GLU A O 1
ATOM 949 N N . SER A 1 121 ? 2.256 -3.232 -18.132 1.00 88.88 121 SER A N 1
ATOM 950 C CA . SER A 1 121 ? 3.484 -2.865 -18.837 1.00 88.88 121 SER A CA 1
ATOM 951 C C . SER A 1 121 ? 4.364 -1.958 -17.977 1.00 88.88 121 SER A C 1
ATOM 953 O O . SER A 1 121 ? 3.858 -1.155 -17.194 1.00 88.88 121 SER A O 1
ATOM 955 N N . ILE A 1 122 ? 5.687 -2.010 -18.161 1.00 86.00 122 ILE A N 1
ATOM 956 C CA . ILE A 1 122 ? 6.621 -1.048 -17.541 1.00 86.00 122 ILE A CA 1
ATOM 957 C C . ILE A 1 122 ? 6.214 0.398 -17.848 1.00 86.00 122 ILE A C 1
ATOM 959 O O . ILE A 1 122 ? 6.325 1.264 -16.979 1.00 86.00 122 ILE A O 1
ATOM 963 N N . ALA A 1 123 ? 5.719 0.655 -19.061 1.00 86.56 123 ALA A N 1
ATOM 964 C CA . ALA A 1 123 ? 5.233 1.970 -19.472 1.00 86.56 123 ALA A CA 1
ATOM 965 C C . ALA A 1 123 ? 4.006 2.463 -18.680 1.00 86.56 123 ALA A C 1
ATOM 967 O O . ALA A 1 123 ? 3.772 3.670 -18.637 1.00 86.56 123 ALA A O 1
ATOM 968 N N . ASP A 1 124 ? 3.256 1.561 -18.040 1.00 89.94 124 ASP A N 1
ATOM 969 C CA . ASP A 1 124 ? 2.071 1.888 -17.238 1.00 89.94 124 ASP A CA 1
ATOM 970 C C . ASP A 1 124 ? 2.422 2.219 -15.776 1.00 89.94 124 ASP A C 1
ATOM 972 O O . ASP A 1 124 ? 1.547 2.576 -14.982 1.00 89.94 124 ASP A O 1
ATOM 976 N N . ALA A 1 125 ? 3.704 2.129 -15.396 1.00 91.31 125 ALA A N 1
ATOM 977 C CA . ALA A 1 125 ? 4.152 2.539 -14.074 1.00 91.31 125 ALA A CA 1
ATOM 978 C C . ALA A 1 125 ? 3.868 4.032 -13.839 1.00 91.31 125 ALA A C 1
ATOM 980 O O . ALA A 1 125 ? 4.134 4.885 -14.687 1.00 91.31 125 ALA A O 1
ATOM 981 N N . PHE A 1 126 ? 3.369 4.362 -12.650 1.00 93.38 126 PHE A N 1
ATOM 982 C CA . PHE A 1 126 ? 2.925 5.709 -12.308 1.00 93.38 126 PHE A CA 1
ATOM 983 C C . PHE A 1 126 ? 3.611 6.227 -11.036 1.00 93.38 126 PHE A C 1
ATOM 985 O O . PHE A 1 126 ? 3.886 5.450 -10.113 1.00 93.38 126 PHE A O 1
ATOM 992 N N . PRO A 1 127 ? 3.926 7.533 -10.973 1.00 94.50 127 PRO A N 1
ATOM 993 C CA . PRO A 1 127 ? 4.515 8.139 -9.789 1.00 94.50 127 PRO A CA 1
ATOM 994 C C . PRO A 1 127 ? 3.452 8.418 -8.720 1.00 94.50 127 PRO A C 1
ATOM 996 O O . PRO A 1 127 ? 2.323 8.798 -9.029 1.00 94.50 127 PRO A O 1
ATOM 999 N N . ILE A 1 128 ? 3.839 8.292 -7.453 1.00 95.38 128 ILE A N 1
ATOM 1000 C CA . ILE A 1 128 ? 3.085 8.793 -6.303 1.00 95.38 128 ILE A CA 1
ATOM 1001 C C . ILE A 1 128 ? 4.038 9.591 -5.419 1.00 95.38 128 ILE A C 1
ATOM 1003 O O . ILE A 1 128 ? 5.033 9.050 -4.931 1.00 95.38 128 ILE A O 1
ATOM 1007 N N . ASP A 1 129 ? 3.704 10.857 -5.183 1.00 94.44 129 ASP A N 1
ATOM 1008 C CA . ASP A 1 129 ? 4.394 11.691 -4.203 1.00 94.44 129 ASP A CA 1
ATOM 1009 C C . ASP A 1 129 ? 3.821 11.433 -2.810 1.00 94.44 129 ASP A C 1
ATOM 1011 O O . ASP A 1 129 ? 2.614 11.546 -2.575 1.00 94.44 129 ASP A O 1
ATOM 1015 N N . VAL A 1 130 ? 4.695 11.058 -1.880 1.00 93.88 130 VAL A N 1
ATOM 1016 C CA . VAL A 1 130 ? 4.314 10.607 -0.542 1.00 93.88 130 VAL A CA 1
ATOM 1017 C C . VAL A 1 130 ? 5.215 11.200 0.524 1.00 93.88 130 VAL A C 1
ATOM 1019 O O . VAL A 1 130 ? 6.403 11.443 0.318 1.00 93.88 130 VAL A O 1
ATOM 1022 N N . ASP A 1 131 ? 4.631 11.424 1.693 1.00 93.00 131 ASP A N 1
ATOM 1023 C CA . ASP A 1 131 ? 5.370 11.772 2.895 1.00 93.00 131 ASP A CA 1
ATOM 1024 C C . ASP A 1 131 ? 6.147 10.527 3.378 1.00 93.00 131 ASP A C 1
ATOM 1026 O O . ASP A 1 131 ? 5.525 9.481 3.581 1.00 93.00 131 ASP A O 1
ATOM 1030 N N . PRO A 1 132 ? 7.479 10.593 3.566 1.00 91.62 132 PRO A N 1
ATOM 1031 C CA . PRO A 1 132 ? 8.268 9.443 4.011 1.00 91.62 132 PRO A CA 1
ATOM 1032 C C . PRO A 1 132 ? 7.853 8.926 5.403 1.00 91.62 132 PRO A C 1
ATOM 1034 O O . PRO A 1 132 ? 8.019 7.740 5.687 1.00 91.62 132 PRO A O 1
ATOM 1037 N N . SER A 1 133 ? 7.249 9.766 6.249 1.00 91.44 133 SER A N 1
ATOM 1038 C CA . SER A 1 133 ? 6.730 9.363 7.562 1.00 91.44 133 SER A CA 1
ATOM 1039 C C . SER A 1 133 ? 5.423 8.562 7.488 1.00 91.44 133 SER A C 1
ATOM 1041 O O . SER A 1 133 ? 5.051 7.894 8.457 1.00 91.44 133 SER A O 1
ATOM 1043 N N . MET A 1 134 ? 4.727 8.578 6.342 1.00 93.19 134 MET A N 1
ATOM 1044 C CA . MET A 1 134 ? 3.556 7.731 6.128 1.00 93.19 134 MET A CA 1
ATOM 1045 C C . MET A 1 134 ? 3.943 6.255 6.112 1.00 93.19 134 MET A C 1
ATOM 1047 O O . MET A 1 134 ? 5.084 5.875 5.865 1.00 93.19 134 MET A O 1
ATOM 1051 N N . THR A 1 135 ? 2.954 5.398 6.351 1.00 94.62 135 THR A N 1
ATOM 1052 C CA . THR A 1 135 ? 3.156 3.946 6.339 1.00 94.62 135 THR A CA 1
ATOM 1053 C C . THR A 1 135 ? 2.775 3.307 5.009 1.00 94.62 135 THR A C 1
ATOM 1055 O O . THR A 1 135 ? 2.039 3.878 4.203 1.00 94.62 135 THR A O 1
ATOM 1058 N N . VAL A 1 136 ? 3.203 2.065 4.793 1.00 94.88 136 VAL A N 1
ATOM 1059 C CA . VAL A 1 136 ? 2.787 1.250 3.636 1.00 94.88 136 VAL A CA 1
ATOM 1060 C C . VAL A 1 136 ? 1.265 1.166 3.519 1.00 94.88 136 VAL A C 1
ATOM 1062 O O . VAL A 1 136 ? 0.720 1.185 2.420 1.00 94.88 136 VAL A O 1
ATOM 1065 N N . GLY A 1 137 ? 0.546 1.085 4.637 1.00 95.06 137 GLY A N 1
ATOM 1066 C CA . GLY A 1 137 ? -0.911 1.065 4.625 1.00 95.06 137 GLY A CA 1
ATOM 1067 C C . GLY A 1 137 ? -1.528 2.365 4.098 1.00 95.06 137 GLY A C 1
ATOM 1068 O O . GLY A 1 137 ? -2.539 2.309 3.400 1.00 95.06 137 GLY A O 1
ATOM 1069 N N . HIS A 1 138 ? -0.894 3.514 4.348 1.00 96.81 138 HIS A N 1
ATOM 1070 C CA . HIS A 1 138 ? -1.282 4.776 3.720 1.00 96.81 138 HIS A CA 1
ATOM 1071 C C . HIS A 1 138 ? -0.977 4.751 2.224 1.00 96.81 138 HIS A C 1
ATOM 1073 O O . HIS A 1 138 ? -1.833 5.109 1.421 1.00 96.81 138 HIS A O 1
ATOM 1079 N N . LEU A 1 139 ? 0.190 4.230 1.830 1.00 97.00 139 LEU A N 1
ATOM 1080 C CA . LEU A 1 139 ? 0.537 4.047 0.420 1.00 97.00 139 LEU A CA 1
ATOM 1081 C C . LEU A 1 139 ? -0.511 3.197 -0.324 1.00 97.00 139 LEU A C 1
ATOM 1083 O O . LEU A 1 139 ? -0.895 3.558 -1.433 1.00 97.00 139 LEU A O 1
ATOM 1087 N N . LYS A 1 140 ? -1.064 2.138 0.291 1.00 96.38 140 LYS A N 1
ATOM 1088 C CA . LYS A 1 140 ? -2.182 1.370 -0.299 1.00 96.38 140 LYS A CA 1
ATOM 1089 C C . LYS A 1 140 ? -3.405 2.248 -0.596 1.00 96.38 140 LYS A C 1
ATOM 1091 O O . LYS A 1 140 ? -4.034 2.097 -1.643 1.00 96.38 140 LYS A O 1
ATOM 1096 N N . GLN A 1 141 ? -3.766 3.149 0.321 1.00 95.31 141 GLN A N 1
ATOM 1097 C CA . GLN A 1 141 ? -4.894 4.071 0.137 1.00 95.31 141 GLN A CA 1
ATOM 1098 C C . GLN A 1 141 ? -4.612 5.086 -0.981 1.00 95.31 141 GLN A C 1
ATOM 1100 O O . GLN A 1 141 ? -5.499 5.361 -1.789 1.00 95.31 141 GLN A O 1
ATOM 1105 N N . LEU A 1 142 ? -3.377 5.592 -1.062 1.00 96.00 142 LEU A N 1
ATOM 1106 C CA . LEU A 1 142 ? -2.940 6.512 -2.114 1.00 96.00 142 LEU A CA 1
ATOM 1107 C C . LEU A 1 142 ? -2.975 5.843 -3.492 1.00 96.00 142 LEU A C 1
ATOM 1109 O O . LEU A 1 142 ? -3.599 6.379 -4.399 1.00 96.00 142 LEU A O 1
ATOM 1113 N N . ILE A 1 143 ? -2.430 4.629 -3.627 1.00 95.69 143 ILE A N 1
ATOM 1114 C CA . ILE A 1 143 ? -2.502 3.828 -4.862 1.00 95.69 143 ILE A CA 1
ATOM 1115 C C . ILE A 1 143 ? -3.950 3.676 -5.332 1.00 95.69 143 ILE A C 1
ATOM 1117 O O . ILE A 1 143 ? -4.244 3.865 -6.511 1.00 95.69 143 ILE A O 1
ATOM 1121 N N . LYS A 1 144 ? -4.872 3.379 -4.405 1.00 93.31 144 LYS A N 1
ATOM 1122 C CA . LYS A 1 144 ? -6.296 3.250 -4.732 1.00 93.31 144 LYS A CA 1
ATOM 1123 C C . LYS A 1 144 ? -6.901 4.542 -5.286 1.00 93.31 144 LYS A C 1
ATOM 1125 O O . LYS A 1 144 ? -7.777 4.480 -6.146 1.00 93.31 144 LYS A O 1
ATOM 1130 N N . ARG A 1 145 ? -6.460 5.695 -4.784 1.00 92.19 145 ARG A N 1
ATOM 1131 C CA . ARG A 1 145 ? -6.931 7.007 -5.234 1.00 92.19 145 ARG A CA 1
ATOM 1132 C C . ARG A 1 145 ? -6.331 7.408 -6.581 1.00 92.19 145 ARG A C 1
ATOM 1134 O O . ARG A 1 145 ? -7.067 7.943 -7.402 1.00 92.19 145 ARG A O 1
ATOM 1141 N N . GLU A 1 146 ? -5.044 7.142 -6.798 1.00 93.69 146 GLU A N 1
ATOM 1142 C CA . GLU A 1 146 ? -4.340 7.549 -8.021 1.00 93.69 146 GLU A CA 1
ATOM 1143 C C . GLU A 1 146 ? -4.638 6.630 -9.214 1.00 93.69 146 GLU A C 1
ATOM 1145 O O . GLU A 1 146 ? -4.751 7.106 -10.342 1.00 93.69 146 GLU A O 1
ATOM 1150 N N . ASN A 1 147 ? -4.847 5.326 -8.989 1.00 89.81 147 ASN A N 1
ATOM 1151 C CA . ASN A 1 147 ? -5.197 4.382 -10.054 1.00 89.81 147 ASN A CA 1
ATOM 1152 C C . ASN A 1 147 ? -6.510 3.626 -9.772 1.00 89.81 147 ASN A C 1
ATOM 1154 O O . ASN A 1 147 ? -6.523 2.399 -9.630 1.00 89.81 147 ASN A O 1
ATOM 1158 N N . PRO A 1 148 ? -7.658 4.329 -9.720 1.00 86.75 148 PRO A N 1
ATOM 1159 C CA . PRO A 1 148 ? -8.936 3.710 -9.399 1.00 86.75 148 PRO A CA 1
ATOM 1160 C C . PRO A 1 148 ? -9.386 2.719 -10.472 1.00 86.75 148 PRO A C 1
ATOM 1162 O O . PRO A 1 148 ? -10.179 1.840 -10.165 1.00 86.75 148 PRO A O 1
ATOM 1165 N N . ARG A 1 149 ? -8.909 2.833 -11.720 1.00 86.31 149 ARG A N 1
ATOM 1166 C CA . ARG A 1 149 ? -9.320 1.955 -12.827 1.00 86.31 149 ARG A CA 1
ATOM 1167 C C . ARG A 1 149 ? -8.815 0.528 -12.633 1.00 86.31 149 ARG A C 1
ATOM 1169 O O . ARG A 1 149 ? -9.621 -0.398 -12.721 1.00 86.31 149 ARG A O 1
ATOM 1176 N N . SER A 1 150 ? -7.528 0.359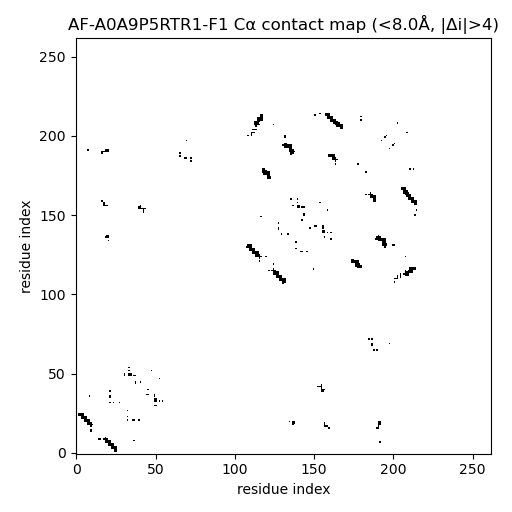 -12.326 1.00 85.12 150 SER A N 1
ATOM 1177 C CA . SER A 1 150 ? -6.919 -0.968 -12.166 1.00 85.12 150 SER A CA 1
ATOM 1178 C C . SER A 1 150 ? -7.303 -1.627 -10.837 1.00 85.12 150 SER A C 1
ATOM 1180 O O . SER A 1 150 ? -7.470 -2.844 -10.768 1.00 85.12 150 SER A O 1
ATOM 1182 N N . VAL A 1 151 ? -7.526 -0.831 -9.784 1.00 87.00 151 VAL A N 1
ATOM 1183 C CA . VAL A 1 151 ? -7.792 -1.339 -8.424 1.00 87.00 151 VAL A CA 1
ATOM 1184 C C . VAL A 1 151 ? -9.268 -1.276 -8.000 1.00 87.00 151 VAL A C 1
ATOM 1186 O O . VAL A 1 151 ? -9.590 -1.550 -6.839 1.00 87.00 151 VAL A O 1
ATOM 1189 N N . ASN A 1 152 ? -10.182 -0.907 -8.909 1.00 83.62 152 ASN A N 1
ATOM 1190 C CA . ASN A 1 152 ? -11.604 -0.804 -8.580 1.00 83.62 152 ASN A CA 1
ATOM 1191 C C . ASN A 1 152 ? -12.161 -2.138 -8.063 1.00 83.62 152 ASN A C 1
ATOM 1193 O O . ASN A 1 152 ? -11.801 -3.211 -8.547 1.00 83.62 152 ASN A O 1
ATOM 1197 N N . GLY A 1 153 ? -13.103 -2.062 -7.122 1.00 85.50 153 GLY A N 1
ATOM 1198 C CA . GLY A 1 153 ? -13.758 -3.237 -6.541 1.00 85.50 153 GLY A CA 1
ATOM 1199 C C . GLY A 1 153 ? -12.978 -3.920 -5.416 1.00 85.50 153 GLY A C 1
ATOM 1200 O O . GLY A 1 153 ? -13.471 -4.895 -4.857 1.00 85.50 153 GLY A O 1
ATOM 1201 N N . PHE A 1 154 ? -11.804 -3.403 -5.041 1.00 90.56 154 PHE A N 1
ATOM 1202 C CA . PHE A 1 154 ? -11.051 -3.879 -3.884 1.00 90.56 154 PHE A CA 1
ATOM 1203 C C . PHE A 1 154 ? -10.909 -2.790 -2.822 1.00 90.56 154 PHE A C 1
ATOM 1205 O O . PHE A 1 154 ? -10.676 -1.616 -3.123 1.00 90.56 154 PHE A O 1
ATOM 1212 N N . ASP A 1 155 ? -11.013 -3.164 -1.547 1.00 92.94 155 ASP A N 1
ATOM 1213 C CA . ASP A 1 155 ? -10.568 -2.287 -0.463 1.00 92.94 155 ASP A CA 1
ATOM 1214 C C . ASP A 1 155 ? -9.043 -2.166 -0.495 1.00 92.94 155 ASP A C 1
ATOM 1216 O O . ASP A 1 155 ? -8.349 -3.152 -0.736 1.00 92.94 155 ASP A O 1
ATOM 1220 N N . ALA A 1 156 ? -8.510 -0.972 -0.213 1.00 94.38 156 ALA A N 1
ATOM 1221 C CA . ALA A 1 156 ? -7.068 -0.715 -0.282 1.00 94.38 156 ALA A CA 1
ATOM 1222 C C . ALA A 1 156 ? -6.262 -1.717 0.559 1.00 94.38 156 ALA A C 1
ATOM 1224 O O . ALA A 1 156 ? -5.189 -2.153 0.155 1.00 94.38 156 ALA A O 1
ATOM 1225 N N . ARG A 1 157 ? -6.811 -2.150 1.702 1.00 93.94 157 ARG A N 1
ATOM 1226 C CA . ARG A 1 157 ? -6.167 -3.114 2.601 1.00 93.94 157 ARG A CA 1
ATOM 1227 C C . ARG A 1 157 ? -5.872 -4.473 1.955 1.00 93.94 157 ARG A C 1
ATOM 1229 O O . ARG A 1 157 ? -4.899 -5.115 2.343 1.00 93.94 157 ARG A O 1
ATOM 1236 N N . LYS A 1 158 ? -6.670 -4.864 0.952 1.00 93.62 158 LYS A N 1
ATOM 1237 C CA . LYS A 1 158 ? -6.541 -6.125 0.208 1.00 93.62 158 LYS A CA 1
ATOM 1238 C C . LYS A 1 158 ? -5.399 -6.111 -0.807 1.00 93.62 158 LYS A C 1
ATOM 1240 O O . LYS A 1 158 ? -4.963 -7.168 -1.243 1.00 93.62 158 LYS A O 1
ATOM 1245 N N . LEU A 1 159 ? -4.888 -4.936 -1.169 1.00 94.50 159 LEU A N 1
ATOM 1246 C CA . LEU A 1 159 ? -3.740 -4.826 -2.064 1.00 94.50 159 LEU A CA 1
ATOM 1247 C C . LEU A 1 159 ? -2.482 -5.361 -1.367 1.00 94.50 159 LEU A C 1
ATOM 1249 O O . LEU A 1 159 ? -2.200 -4.999 -0.218 1.00 94.50 159 LEU A O 1
ATOM 1253 N N . ARG A 1 160 ? -1.703 -6.198 -2.055 1.00 93.25 160 ARG A N 1
ATOM 1254 C CA . ARG A 1 160 ? -0.399 -6.673 -1.576 1.00 93.25 160 ARG A CA 1
ATOM 1255 C C . ARG A 1 160 ? 0.691 -5.869 -2.267 1.00 93.25 160 ARG A C 1
ATOM 1257 O O . ARG A 1 160 ? 0.787 -5.861 -3.488 1.00 93.25 160 ARG A O 1
ATOM 1264 N N . LEU A 1 161 ? 1.488 -5.155 -1.480 1.00 94.69 161 LEU A N 1
ATOM 1265 C CA . LEU A 1 161 ? 2.555 -4.303 -1.994 1.00 94.69 161 LEU A CA 1
ATOM 1266 C C . LEU A 1 161 ? 3.884 -5.017 -1.822 1.00 94.69 161 LEU A C 1
ATOM 1268 O O . LEU A 1 161 ? 4.196 -5.512 -0.740 1.00 94.69 161 LEU A O 1
ATOM 1272 N N . TRP A 1 162 ? 4.670 -5.034 -2.884 1.00 93.44 162 TRP A N 1
ATOM 1273 C CA . TRP A 1 162 ? 5.974 -5.664 -2.920 1.00 93.44 162 TRP A CA 1
ATOM 1274 C C . TRP A 1 162 ? 7.038 -4.613 -3.167 1.00 93.44 162 TRP A C 1
ATOM 1276 O O . TRP A 1 162 ? 6.959 -3.86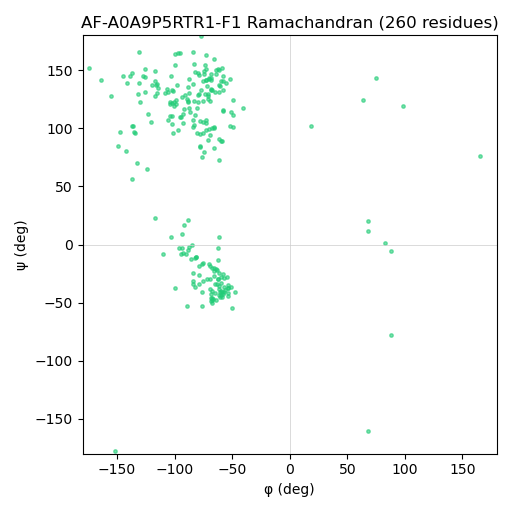5 -4.139 1.00 93.44 162 TRP A O 1
ATOM 1286 N N . HIS A 1 163 ? 8.052 -4.590 -2.309 1.00 90.62 163 HIS A N 1
ATOM 1287 C CA . HIS A 1 163 ? 9.274 -3.858 -2.576 1.00 90.62 163 HIS A CA 1
ATOM 1288 C C . HIS A 1 163 ? 10.019 -4.565 -3.701 1.00 90.62 163 HIS A C 1
ATOM 1290 O O . HIS A 1 163 ? 10.359 -5.750 -3.590 1.00 90.62 163 HIS A O 1
ATOM 1296 N N . ILE A 1 164 ? 10.299 -3.819 -4.761 1.00 87.69 164 ILE A N 1
ATOM 1297 C CA . ILE A 1 164 ? 11.085 -4.258 -5.908 1.00 87.69 164 ILE A CA 1
ATOM 1298 C C . ILE A 1 164 ? 12.148 -3.202 -6.220 1.00 87.69 164 ILE A C 1
ATOM 1300 O O . ILE A 1 164 ? 12.121 -2.100 -5.680 1.00 87.69 164 ILE A O 1
ATOM 1304 N N . ASN A 1 165 ? 13.137 -3.564 -7.030 1.00 83.25 165 ASN A N 1
ATOM 1305 C CA . ASN A 1 165 ? 14.135 -2.620 -7.518 1.00 83.25 165 ASN A CA 1
ATOM 1306 C C . ASN A 1 165 ? 14.466 -2.982 -8.962 1.00 83.25 165 ASN A C 1
ATOM 1308 O O . ASN A 1 165 ? 15.413 -3.724 -9.222 1.00 83.25 165 ASN A O 1
ATOM 1312 N N . ILE A 1 166 ? 13.604 -2.545 -9.878 1.00 78.44 166 ILE A N 1
ATOM 1313 C CA . ILE A 1 166 ? 13.763 -2.814 -11.307 1.00 78.44 166 ILE A CA 1
ATOM 1314 C C . ILE A 1 166 ? 14.264 -1.527 -11.954 1.00 78.44 166 ILE A C 1
ATOM 1316 O O . ILE A 1 166 ? 13.501 -0.559 -12.000 1.00 78.44 166 ILE A O 1
ATOM 1320 N N . PRO A 1 167 ? 15.523 -1.482 -12.421 1.00 73.56 167 PRO A N 1
ATOM 1321 C CA . PRO A 1 167 ? 16.027 -0.317 -13.119 1.00 73.56 167 PRO A CA 1
ATOM 1322 C C . PRO A 1 167 ? 15.363 -0.181 -14.484 1.00 73.56 167 PRO A C 1
ATOM 1324 O O . PRO A 1 167 ? 15.172 -1.160 -15.200 1.00 73.56 167 PRO A O 1
ATOM 1327 N N . TYR A 1 168 ? 15.092 1.059 -14.873 1.00 62.97 168 TYR A N 1
ATOM 1328 C CA . TYR A 1 168 ? 14.607 1.436 -16.202 1.00 62.97 168 TYR A CA 1
ATOM 1329 C C . TYR A 1 168 ? 15.505 0.937 -17.343 1.00 62.97 168 TYR A C 1
ATOM 1331 O O . TYR A 1 168 ? 15.032 0.707 -18.446 1.00 62.97 168 TYR A O 1
ATOM 1339 N N . ALA A 1 169 ? 16.804 0.763 -17.072 1.00 56.34 169 ALA A N 1
ATO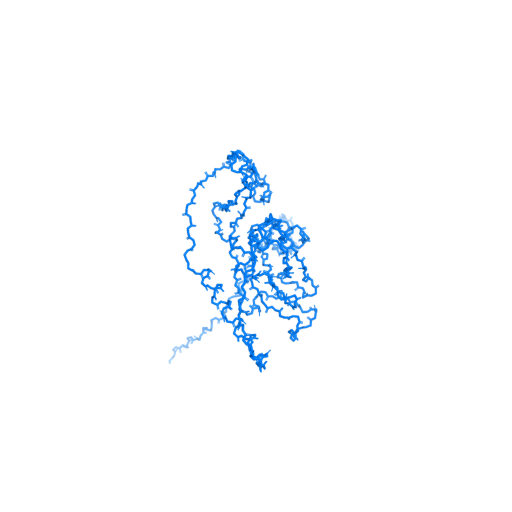M 1340 C CA . ALA A 1 169 ? 17.800 0.266 -18.021 1.00 56.34 169 ALA A CA 1
ATOM 1341 C C . ALA A 1 169 ? 17.982 -1.263 -17.980 1.00 56.34 169 ALA A C 1
ATOM 1343 O O . ALA A 1 169 ? 19.012 -1.762 -18.428 1.00 56.34 169 ALA A O 1
ATOM 1344 N N . HIS A 1 170 ? 17.045 -2.009 -17.387 1.00 56.69 170 HIS A N 1
ATOM 1345 C CA . HIS A 1 170 ? 17.054 -3.462 -17.520 1.00 56.69 170 HIS A CA 1
ATOM 1346 C C . HIS A 1 170 ? 16.832 -3.830 -18.992 1.00 56.69 170 HIS A C 1
ATOM 1348 O O . HIS A 1 170 ? 16.145 -3.102 -19.698 1.00 56.69 170 HIS A O 1
ATOM 1354 N N . ASP A 1 171 ? 17.369 -4.961 -19.449 1.00 58.84 171 ASP A N 1
ATOM 1355 C CA . ASP A 1 171 ? 17.351 -5.419 -20.854 1.00 58.84 171 ASP A CA 1
ATOM 1356 C C . ASP A 1 171 ? 15.933 -5.648 -21.443 1.00 58.84 171 ASP A C 1
ATOM 1358 O O . ASP A 1 171 ? 15.785 -6.168 -22.548 1.00 58.84 171 ASP A O 1
ATOM 1362 N N . ARG A 1 172 ? 14.892 -5.294 -20.681 1.00 61.59 172 ARG A N 1
ATOM 1363 C CA . ARG A 1 172 ? 13.471 -5.366 -21.006 1.00 61.59 172 ARG A CA 1
ATOM 1364 C C . ARG A 1 172 ? 13.015 -4.081 -21.701 1.00 61.59 172 ARG A C 1
ATOM 1366 O O . ARG A 1 172 ? 13.362 -2.980 -21.280 1.00 61.59 172 ARG A O 1
ATOM 1373 N N . GLY A 1 173 ? 12.231 -4.217 -22.765 1.00 64.94 173 GLY A N 1
ATOM 1374 C CA . GLY A 1 173 ? 11.651 -3.080 -23.485 1.00 64.94 173 GLY A CA 1
ATOM 1375 C C . GLY A 1 173 ? 10.516 -2.411 -22.699 1.00 64.94 173 GLY A C 1
ATOM 1376 O O . GLY A 1 173 ? 9.936 -3.013 -21.801 1.00 64.94 173 GLY A O 1
ATOM 1377 N N . TYR A 1 174 ? 10.141 -1.177 -23.062 1.00 65.69 174 TYR A N 1
ATOM 1378 C CA . TYR A 1 174 ? 9.023 -0.446 -22.426 1.00 65.69 174 TYR A CA 1
ATOM 1379 C C . TYR A 1 174 ? 7.678 -1.160 -22.488 1.00 65.69 174 TYR A C 1
ATOM 1381 O O . TYR A 1 174 ? 6.812 -0.874 -21.670 1.00 65.69 174 TYR A O 1
ATOM 1389 N N . GLU A 1 175 ? 7.502 -2.033 -23.476 1.00 75.75 175 GLU A N 1
ATOM 1390 C CA . GLU A 1 175 ? 6.273 -2.789 -23.712 1.00 75.75 175 GLU A CA 1
ATOM 1391 C C . GLU A 1 175 ? 6.247 -4.111 -22.933 1.00 75.75 175 GLU A C 1
ATOM 1393 O O . GLU A 1 175 ? 5.238 -4.820 -22.945 1.00 75.75 175 GLU A O 1
ATOM 1398 N N . ASP A 1 176 ? 7.336 -4.449 -22.235 1.00 81.38 176 ASP A N 1
ATOM 1399 C CA . ASP A 1 176 ? 7.406 -5.689 -21.485 1.00 81.38 176 ASP A CA 1
ATOM 1400 C C . ASP A 1 176 ? 6.496 -5.621 -20.261 1.00 81.38 176 ASP A C 1
ATOM 1402 O O . ASP A 1 176 ? 6.565 -4.728 -19.412 1.00 81.38 176 ASP A O 1
ATOM 1406 N N . THR A 1 177 ? 5.648 -6.636 -20.156 1.00 85.25 177 THR A N 1
ATOM 1407 C CA 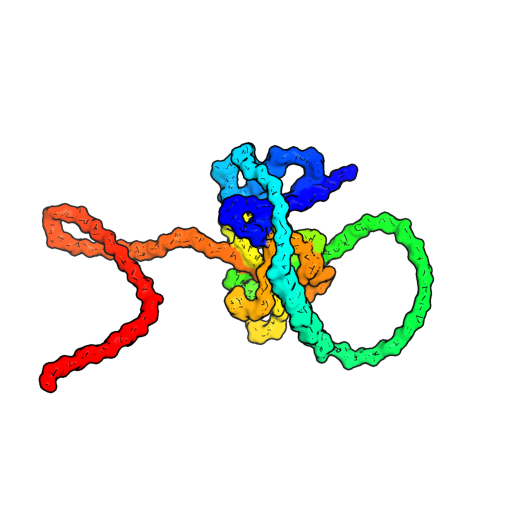. THR A 1 177 ? 4.800 -6.852 -18.992 1.00 85.25 177 THR A CA 1
ATOM 1408 C C . THR A 1 177 ? 5.633 -7.372 -17.829 1.00 85.25 177 THR A C 1
ATOM 1410 O O . THR A 1 177 ? 6.334 -8.380 -17.957 1.00 85.25 177 THR A O 1
ATOM 1413 N N . ILE A 1 178 ? 5.507 -6.744 -16.661 1.00 82.81 178 ILE A N 1
ATOM 1414 C CA . ILE A 1 178 ? 6.110 -7.267 -15.435 1.00 82.81 178 ILE A CA 1
ATOM 1415 C C . ILE A 1 178 ? 5.140 -8.234 -14.767 1.00 82.81 178 ILE A C 1
ATOM 1417 O O . ILE A 1 178 ? 3.973 -7.928 -14.531 1.00 82.81 178 ILE A O 1
ATOM 1421 N N . ARG A 1 179 ? 5.658 -9.411 -14.411 1.00 86.56 179 ARG A N 1
ATOM 1422 C CA . ARG A 1 179 ? 4.954 -10.383 -13.575 1.00 86.56 179 ARG A CA 1
ATOM 1423 C C . ARG A 1 179 ? 5.691 -10.553 -12.266 1.00 86.56 179 ARG A C 1
ATOM 1425 O O . ARG A 1 179 ? 6.882 -10.861 -12.263 1.00 86.56 179 ARG A O 1
ATOM 1432 N N . LEU A 1 180 ? 4.973 -10.471 -11.152 1.00 84.69 180 LEU A N 1
ATOM 1433 C CA . LEU A 1 180 ? 5.505 -10.629 -9.801 1.00 84.69 180 LEU A CA 1
ATOM 1434 C C . LEU A 1 180 ? 6.393 -11.868 -9.670 1.00 84.69 180 LEU A C 1
ATOM 1436 O O . LEU A 1 180 ? 7.446 -11.824 -9.036 1.00 84.69 180 LEU A O 1
ATOM 1440 N N . ARG A 1 181 ? 5.981 -12.980 -10.291 1.00 84.19 181 ARG A N 1
ATOM 1441 C CA . ARG A 1 181 ? 6.695 -14.264 -10.252 1.00 84.19 181 ARG A CA 1
ATOM 1442 C C . ARG A 1 181 ? 8.112 -14.169 -10.821 1.00 84.19 181 ARG A C 1
ATOM 1444 O O . ARG A 1 181 ? 9.002 -14.833 -10.294 1.00 84.19 181 ARG A O 1
ATOM 1451 N N . GLU A 1 182 ? 8.316 -13.313 -11.816 1.00 83.31 182 GLU A N 1
ATOM 1452 C CA . GLU A 1 182 ? 9.584 -13.104 -12.522 1.00 83.31 182 GLU A CA 1
ATOM 1453 C C . GLU A 1 182 ? 10.502 -12.094 -11.822 1.00 83.31 182 GLU A C 1
ATOM 1455 O O . GLU A 1 182 ? 11.685 -12.004 -12.151 1.00 83.31 182 GLU A O 1
ATOM 1460 N N . VAL A 1 183 ? 9.989 -11.342 -10.842 1.00 82.38 183 VAL A N 1
ATOM 1461 C CA . VAL A 1 183 ? 10.781 -10.345 -10.115 1.00 82.38 183 VAL A CA 1
ATOM 1462 C C . VAL A 1 183 ? 11.574 -11.014 -8.998 1.00 82.38 183 VAL A C 1
ATOM 1464 O O . VAL A 1 183 ? 11.038 -11.349 -7.936 1.00 82.38 183 VAL A O 1
ATOM 1467 N N . TYR A 1 184 ? 12.870 -11.211 -9.222 1.00 79.50 184 TYR A N 1
ATOM 1468 C CA . TYR A 1 184 ? 13.780 -11.739 -8.208 1.00 79.50 184 TYR A CA 1
ATOM 1469 C C . TYR A 1 184 ? 13.995 -10.744 -7.064 1.00 79.50 184 TYR A C 1
ATOM 1471 O O . TYR A 1 184 ? 14.001 -9.532 -7.254 1.00 79.50 184 TYR A O 1
ATOM 1479 N N . GLY A 1 185 ? 14.186 -11.268 -5.850 1.00 77.38 185 GLY A N 1
ATOM 1480 C CA . GLY A 1 185 ? 14.497 -10.442 -4.681 1.00 77.38 185 GLY A CA 1
ATOM 1481 C C . GLY A 1 185 ? 13.355 -9.536 -4.217 1.00 77.38 185 GLY A C 1
ATOM 1482 O O . GLY A 1 185 ? 13.609 -8.572 -3.515 1.00 77.38 185 GLY A O 1
ATOM 1483 N N . ARG A 1 186 ? 12.104 -9.812 -4.582 1.00 84.56 186 ARG A N 1
ATOM 1484 C CA . ARG A 1 186 ? 10.934 -9.084 -4.070 1.00 84.56 186 ARG A CA 1
ATOM 1485 C C . ARG A 1 186 ? 10.687 -9.352 -2.580 1.00 84.56 186 ARG A C 1
ATOM 1487 O O . ARG A 1 186 ? 10.831 -10.487 -2.122 1.00 84.56 186 ARG A O 1
ATOM 1494 N N . CYS A 1 187 ? 10.252 -8.335 -1.838 1.00 87.00 187 CYS A N 1
ATOM 1495 C CA . CYS A 1 187 ? 9.859 -8.463 -0.430 1.00 87.00 187 CYS A CA 1
ATOM 1496 C C . CYS A 1 187 ? 8.444 -7.923 -0.216 1.00 87.00 187 CYS A C 1
ATOM 1498 O O . CYS A 1 187 ? 8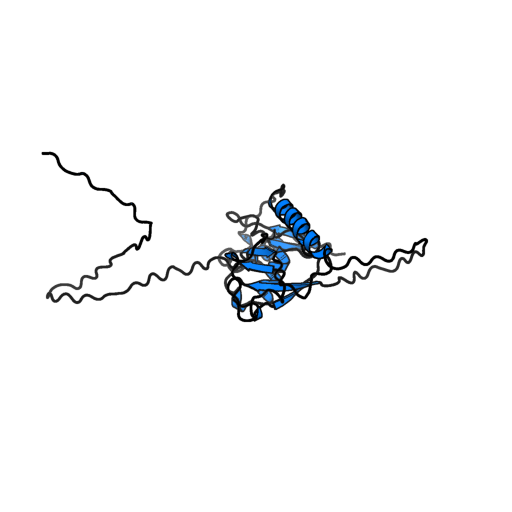.139 -6.820 -0.657 1.00 87.00 187 CYS A O 1
ATOM 1500 N N . LEU A 1 188 ? 7.580 -8.677 0.468 1.00 89.88 188 LEU A N 1
ATOM 1501 C CA . LEU A 1 188 ? 6.244 -8.194 0.818 1.00 89.88 188 LEU A CA 1
ATOM 1502 C C . LEU A 1 188 ? 6.367 -7.065 1.851 1.00 89.88 188 LEU A C 1
ATOM 1504 O O . LEU A 1 188 ? 7.096 -7.202 2.834 1.00 89.88 188 LEU A O 1
ATOM 1508 N N . LEU A 1 189 ? 5.655 -5.964 1.625 1.00 90.69 189 LEU A N 1
ATOM 1509 C CA . LEU A 1 189 ? 5.672 -4.794 2.492 1.00 90.69 189 LEU A CA 1
ATOM 1510 C C . LEU A 1 189 ? 4.624 -4.910 3.596 1.00 90.69 189 LEU A C 1
ATOM 1512 O O . LEU A 1 189 ? 3.427 -5.058 3.335 1.00 90.69 189 LEU A O 1
ATOM 1516 N N . ALA A 1 190 ? 5.082 -4.807 4.841 1.00 88.94 190 ALA A N 1
ATOM 1517 C CA . ALA A 1 190 ? 4.200 -4.801 5.995 1.00 88.94 190 ALA A CA 1
ATOM 1518 C C . ALA A 1 190 ? 3.512 -3.426 6.143 1.00 88.94 190 ALA A C 1
ATOM 1520 O O . ALA A 1 190 ? 4.187 -2.398 6.094 1.00 88.94 190 ALA A O 1
ATOM 1521 N N . PRO A 1 191 ? 2.185 -3.382 6.357 1.00 89.69 191 PRO A N 1
ATOM 1522 C CA . PRO A 1 191 ? 1.372 -2.158 6.304 1.00 89.69 191 PRO A CA 1
ATOM 1523 C C . PRO A 1 191 ? 1.730 -1.091 7.350 1.00 89.69 191 PRO A C 1
ATOM 1525 O O . PRO A 1 191 ? 1.414 0.081 7.151 1.00 89.69 191 PRO A O 1
ATOM 1528 N N . TYR A 1 192 ? 2.370 -1.478 8.452 1.00 87.75 192 TYR A N 1
ATOM 1529 C CA . TYR A 1 192 ? 2.730 -0.586 9.556 1.00 87.75 192 TYR A CA 1
ATOM 1530 C C . TYR A 1 192 ? 4.147 -0.010 9.463 1.00 87.75 192 TYR A C 1
ATOM 1532 O O . TYR A 1 192 ? 4.487 0.861 10.259 1.00 87.75 192 TYR A O 1
ATOM 1540 N N . LEU A 1 193 ? 4.970 -0.471 8.515 1.00 90.12 193 LEU A N 1
ATOM 1541 C CA . LEU A 1 193 ? 6.298 0.103 8.294 1.00 90.12 193 LEU A CA 1
ATOM 1542 C C . LEU A 1 193 ? 6.178 1.477 7.640 1.00 90.12 193 LEU A C 1
ATOM 1544 O O . LEU A 1 193 ? 5.316 1.673 6.775 1.00 90.12 193 LEU A O 1
ATOM 1548 N N . THR A 1 194 ? 7.040 2.406 8.050 1.00 92.06 194 THR A N 1
ATOM 1549 C CA . THR A 1 194 ? 7.131 3.729 7.427 1.00 92.06 194 THR A CA 1
ATOM 1550 C C . THR A 1 194 ? 7.815 3.630 6.067 1.00 92.06 194 THR A C 1
ATOM 1552 O O . THR A 1 194 ? 8.578 2.699 5.803 1.00 92.06 194 THR A O 1
ATOM 1555 N N . LEU A 1 195 ? 7.526 4.573 5.176 1.00 92.00 195 LEU A N 1
ATOM 1556 C CA . LEU A 1 195 ? 8.160 4.620 3.862 1.00 92.00 195 LEU A CA 1
ATOM 1557 C C . LEU A 1 195 ? 9.630 5.048 3.968 1.00 92.00 195 LEU A C 1
ATOM 1559 O O . LEU A 1 195 ? 10.445 4.570 3.184 1.00 92.00 195 LEU A O 1
ATOM 1563 N N . GLU A 1 196 ? 9.987 5.853 4.970 1.00 90.31 196 GLU A N 1
ATOM 1564 C CA . GLU A 1 196 ? 11.371 6.209 5.291 1.00 90.31 196 GLU A CA 1
ATOM 1565 C C . GLU A 1 196 ? 12.209 4.975 5.646 1.00 90.31 196 GLU A C 1
ATOM 1567 O O . GLU A 1 196 ? 13.301 4.801 5.108 1.00 90.31 196 GLU A O 1
ATOM 1572 N N . ASP A 1 197 ? 11.683 4.069 6.479 1.00 87.69 197 ASP A N 1
ATOM 1573 C CA . ASP A 1 197 ? 12.387 2.834 6.855 1.00 87.69 197 ASP A CA 1
ATOM 1574 C C . ASP A 1 197 ? 12.660 1.923 5.646 1.00 87.69 197 ASP A C 1
ATOM 1576 O O . ASP A 1 197 ? 13.618 1.142 5.640 1.00 87.69 197 ASP A O 1
ATOM 1580 N N . LEU A 1 198 ? 11.792 1.990 4.632 1.00 87.50 198 LEU A N 1
ATOM 1581 C CA . LEU A 1 198 ? 11.821 1.125 3.455 1.00 87.50 198 LEU A CA 1
ATOM 1582 C C . LEU A 1 198 ? 12.685 1.704 2.331 1.00 87.50 198 LEU A C 1
ATOM 1584 O O . LEU A 1 198 ? 13.593 1.029 1.844 1.00 87.50 198 LEU A O 1
ATOM 1588 N N . PHE A 1 199 ? 12.413 2.953 1.950 1.00 88.00 199 PHE A N 1
ATOM 1589 C CA . PHE A 1 199 ? 12.951 3.616 0.758 1.00 88.00 199 PHE A CA 1
ATOM 1590 C C . PHE A 1 199 ? 13.958 4.730 1.084 1.00 88.00 199 PHE A C 1
ATOM 1592 O O . PHE A 1 199 ? 14.605 5.263 0.180 1.00 88.00 199 PHE A O 1
ATOM 1599 N N . GLY A 1 200 ? 14.111 5.086 2.362 1.00 85.94 200 GLY A N 1
ATOM 1600 C CA . GLY A 1 200 ? 14.899 6.233 2.795 1.00 85.94 200 GLY A CA 1
ATOM 1601 C C . GLY A 1 200 ? 14.270 7.567 2.388 1.00 85.94 200 GLY A C 1
ATOM 1602 O O . GLY A 1 200 ? 13.089 7.667 2.065 1.00 85.94 200 GLY A O 1
ATOM 1603 N N . THR A 1 201 ? 15.091 8.614 2.384 1.00 80.75 201 THR A N 1
ATOM 1604 C CA . THR A 1 201 ? 14.668 9.989 2.068 1.00 80.75 201 THR A CA 1
ATOM 1605 C C . THR A 1 201 ? 14.825 10.356 0.592 1.00 80.75 201 THR A C 1
ATOM 1607 O O . THR A 1 201 ? 14.402 11.431 0.173 1.00 80.75 201 THR A O 1
ATOM 1610 N N . LYS A 1 202 ? 15.454 9.487 -0.210 1.00 82.88 202 LYS A N 1
ATOM 1611 C CA . LYS A 1 202 ? 15.671 9.712 -1.642 1.00 82.88 202 LYS A CA 1
ATOM 1612 C C . LYS A 1 202 ? 15.679 8.388 -2.417 1.00 82.88 202 LYS A C 1
ATOM 1614 O O . LYS A 1 202 ? 16.758 7.840 -2.657 1.00 82.88 202 LYS A O 1
ATOM 1619 N N . PRO A 1 203 ? 14.500 7.881 -2.809 1.00 85.12 203 PRO A N 1
ATOM 1620 C CA . PRO A 1 203 ? 14.396 6.762 -3.739 1.00 85.12 203 PRO A CA 1
ATOM 1621 C C . PRO A 1 203 ? 15.071 7.077 -5.087 1.00 85.12 203 PRO A C 1
ATOM 1623 O O . PRO A 1 203 ? 15.176 8.237 -5.499 1.00 85.12 203 PRO A O 1
ATOM 1626 N N . ASP A 1 204 ? 15.555 6.044 -5.777 1.00 83.56 204 ASP A N 1
ATOM 1627 C CA . ASP A 1 204 ? 16.189 6.194 -7.088 1.00 83.56 204 ASP A CA 1
ATOM 1628 C C . ASP A 1 204 ? 15.121 6.382 -8.168 1.00 83.56 204 ASP A C 1
ATOM 1630 O O . ASP A 1 204 ? 14.458 5.435 -8.582 1.00 83.56 204 ASP A O 1
ATOM 1634 N N . GLY A 1 205 ? 14.988 7.607 -8.678 1.00 81.12 205 GLY A N 1
ATOM 1635 C CA . GLY A 1 205 ? 13.984 7.955 -9.686 1.00 81.12 205 GLY A CA 1
ATOM 1636 C C . GLY A 1 205 ? 14.104 7.218 -11.027 1.00 81.12 205 GLY A C 1
ATOM 1637 O O . GLY A 1 205 ? 13.273 7.438 -11.902 1.00 81.12 205 GLY A O 1
ATOM 1638 N N . ARG A 1 206 ? 15.121 6.370 -11.220 1.00 81.88 206 ARG A N 1
ATOM 1639 C CA . ARG A 1 206 ? 15.262 5.505 -12.401 1.00 81.88 206 ARG A CA 1
ATOM 1640 C C . ARG A 1 206 ? 14.687 4.106 -12.199 1.00 81.88 206 ARG A C 1
ATOM 1642 O O . ARG A 1 206 ? 14.730 3.316 -13.138 1.00 81.88 206 ARG A O 1
ATOM 1649 N N . ASN A 1 207 ? 14.185 3.780 -11.011 1.00 87.06 207 ASN A N 1
ATOM 1650 C CA . ASN A 1 207 ? 13.750 2.428 -10.687 1.00 87.06 207 ASN A CA 1
ATOM 1651 C C . ASN A 1 207 ? 12.248 2.392 -10.396 1.00 87.06 207 ASN A C 1
ATOM 1653 O O . ASN A 1 207 ? 11.666 3.342 -9.871 1.00 87.06 207 ASN A O 1
ATOM 1657 N N . ILE A 1 208 ? 11.615 1.262 -10.701 1.00 89.38 208 ILE A N 1
ATOM 1658 C CA . ILE A 1 208 ? 10.298 0.945 -10.148 1.00 89.38 208 ILE A CA 1
ATOM 1659 C C . ILE A 1 208 ? 10.511 0.426 -8.728 1.00 89.38 208 ILE A C 1
ATOM 1661 O O . ILE A 1 208 ? 11.322 -0.479 -8.503 1.00 89.38 208 ILE A O 1
ATOM 1665 N N . HIS A 1 209 ? 9.777 1.008 -7.784 1.00 91.81 209 HIS A N 1
ATOM 1666 C CA . HIS A 1 209 ? 9.967 0.802 -6.350 1.00 91.81 209 HIS A CA 1
ATOM 1667 C C . HIS A 1 209 ? 8.964 -0.198 -5.778 1.00 91.81 209 HIS A C 1
ATOM 1669 O O . HIS A 1 209 ? 9.293 -0.990 -4.891 1.00 91.81 209 HIS A O 1
ATOM 1675 N N . VAL A 1 210 ? 7.726 -0.157 -6.279 1.00 94.50 210 VAL A N 1
ATOM 1676 C CA . VAL A 1 210 ? 6.607 -0.909 -5.712 1.00 94.50 210 VAL A CA 1
ATOM 1677 C C . VAL A 1 210 ? 5.850 -1.643 -6.805 1.00 94.50 210 VAL A C 1
ATOM 1679 O O . VAL A 1 210 ? 5.436 -1.040 -7.791 1.00 94.50 210 VAL A O 1
ATOM 1682 N N . LEU A 1 211 ? 5.622 -2.937 -6.592 1.00 93.94 211 LEU A N 1
ATOM 1683 C CA . LEU A 1 211 ? 4.712 -3.751 -7.393 1.00 93.94 211 LEU A CA 1
ATOM 1684 C C . LEU A 1 211 ? 3.462 -4.071 -6.572 1.00 93.94 211 LEU A C 1
ATOM 1686 O O . LEU A 1 211 ? 3.558 -4.517 -5.426 1.00 93.94 211 LEU A O 1
ATOM 1690 N N . VAL A 1 212 ? 2.290 -3.841 -7.154 1.00 95.25 212 VAL A N 1
ATOM 1691 C CA . VAL A 1 212 ? 0.988 -4.082 -6.529 1.00 95.25 212 VAL A CA 1
ATOM 1692 C C . VAL A 1 212 ? 0.392 -5.373 -7.068 1.00 95.25 212 VAL A C 1
ATOM 1694 O O . VAL A 1 212 ? -0.037 -5.446 -8.214 1.00 95.25 212 VAL A O 1
ATOM 1697 N N . GLU A 1 213 ? 0.326 -6.390 -6.222 1.00 94.19 213 GLU A N 1
ATOM 1698 C CA . GLU A 1 213 ? -0.414 -7.615 -6.497 1.00 94.19 213 GLU A CA 1
ATOM 1699 C C . GLU A 1 213 ? -1.865 -7.416 -6.048 1.00 94.19 213 GLU A C 1
ATOM 1701 O O . GLU A 1 213 ? -2.155 -7.161 -4.869 1.00 94.19 213 GLU A O 1
ATOM 1706 N N . LEU A 1 214 ? -2.782 -7.496 -7.011 1.00 92.25 214 LEU A N 1
ATOM 1707 C CA . LEU A 1 214 ? -4.213 -7.472 -6.739 1.00 92.25 214 LEU A CA 1
ATOM 1708 C C . LEU A 1 214 ? -4.637 -8.819 -6.143 1.00 92.25 214 LEU A C 1
ATOM 1710 O O . LEU A 1 214 ? -4.097 -9.853 -6.543 1.00 92.25 214 LEU A O 1
ATOM 1714 N N . PRO A 1 215 ? -5.625 -8.848 -5.230 1.00 87.19 215 PRO A N 1
ATOM 1715 C CA . PRO A 1 215 ? -6.279 -10.099 -4.883 1.00 87.19 215 PRO A CA 1
ATOM 1716 C C . PRO A 1 215 ? -6.738 -10.782 -6.161 1.00 87.19 215 PRO A C 1
ATOM 1718 O O . PRO A 1 215 ? -7.227 -10.109 -7.077 1.00 87.19 215 PRO A O 1
ATOM 1721 N N . GLU A 1 216 ? -6.634 -12.110 -6.209 1.00 76.50 216 GLU A N 1
ATOM 1722 C CA . GLU A 1 216 ? -7.352 -12.858 -7.227 1.00 76.50 216 GLU A CA 1
ATOM 1723 C C . GLU A 1 216 ? -8.798 -12.385 -7.141 1.00 76.50 216 GLU A C 1
ATOM 1725 O O . GLU A 1 216 ? -9.460 -12.550 -6.109 1.00 76.50 216 GLU A O 1
ATOM 1730 N N . ARG A 1 217 ? -9.282 -11.711 -8.201 1.00 61.47 217 ARG A N 1
ATOM 1731 C CA . ARG A 1 217 ? -10.721 -11.530 -8.337 1.00 61.47 217 ARG A CA 1
ATOM 1732 C C . ARG A 1 217 ? -11.237 -12.939 -8.126 1.00 61.47 217 ARG A C 1
ATOM 1734 O O . ARG A 1 217 ? -10.846 -13.835 -8.878 1.00 61.47 217 ARG A O 1
ATOM 1741 N N . GLN A 1 218 ? -12.137 -13.132 -7.170 1.00 46.09 218 GLN A N 1
ATOM 1742 C CA . GLN A 1 218 ? -13.148 -14.153 -7.356 1.00 46.09 218 GLN A CA 1
ATOM 1743 C C . GLN A 1 218 ? -13.928 -13.696 -8.595 1.00 46.09 218 GLN A C 1
ATOM 1745 O O . GLN A 1 218 ? -15.023 -13.152 -8.513 1.00 46.09 218 GLN A O 1
ATOM 1750 N N . ARG A 1 219 ? -13.300 -13.829 -9.778 1.00 40.91 219 ARG A N 1
ATOM 1751 C CA . ARG A 1 219 ? -13.962 -14.129 -11.022 1.00 40.91 219 ARG A CA 1
ATOM 1752 C C . ARG A 1 219 ? -14.792 -15.304 -10.575 1.00 40.91 219 ARG A C 1
ATOM 1754 O O . ARG A 1 219 ? -14.239 -16.378 -10.348 1.00 40.91 219 ARG A O 1
ATOM 1761 N N . GLY A 1 220 ? -16.079 -15.050 -10.319 1.00 38.59 220 GLY A N 1
ATOM 1762 C CA . GLY A 1 220 ? -17.056 -16.118 -10.297 1.00 38.59 220 GLY A CA 1
ATOM 1763 C C . GLY A 1 220 ? -16.649 -16.980 -11.467 1.00 38.59 220 GLY A C 1
ATOM 1764 O O . GLY A 1 220 ? -16.464 -16.440 -12.562 1.00 38.59 220 GLY A O 1
ATOM 1765 N N . ILE A 1 221 ? -16.278 -18.221 -11.161 1.00 38.91 221 ILE A N 1
ATOM 1766 C CA . ILE A 1 221 ? -15.821 -19.173 -12.149 1.00 38.91 221 ILE A CA 1
ATOM 1767 C C . ILE A 1 221 ? -16.934 -19.127 -13.178 1.00 38.91 221 ILE A C 1
ATOM 1769 O O . ILE A 1 221 ? -18.044 -19.596 -12.928 1.00 38.91 221 ILE A O 1
ATOM 1773 N N . MET A 1 222 ? -16.686 -18.429 -14.282 1.00 37.03 222 MET A N 1
ATOM 1774 C CA . MET A 1 222 ? -17.552 -18.453 -15.431 1.00 37.03 222 MET A CA 1
ATOM 1775 C C . MET A 1 222 ? -17.183 -19.805 -16.007 1.00 37.03 222 MET A C 1
ATOM 1777 O O . MET A 1 222 ? -16.350 -19.912 -16.901 1.00 37.03 222 MET A O 1
ATOM 1781 N N . PHE A 1 223 ? -17.686 -20.858 -15.352 1.00 35.38 223 PHE A N 1
ATOM 1782 C CA . PHE A 1 223 ? -17.789 -22.161 -15.949 1.00 35.38 223 PHE A CA 1
ATOM 1783 C C . PHE A 1 223 ? -18.444 -21.849 -17.283 1.00 35.38 223 PHE A C 1
ATOM 1785 O O . PHE A 1 223 ? -19.566 -21.340 -17.329 1.00 35.38 223 PHE A O 1
ATOM 1792 N N . SER A 1 224 ? -17.682 -22.013 -18.358 1.00 33.47 224 SER A N 1
ATOM 1793 C CA . SER A 1 224 ? -18.245 -22.096 -19.688 1.00 33.47 224 SER A CA 1
ATOM 1794 C C . SER A 1 224 ? -19.178 -23.299 -19.624 1.00 33.47 224 SER A C 1
ATOM 1796 O O . SER A 1 224 ? -18.759 -24.434 -19.835 1.00 33.47 224 SER A O 1
ATOM 1798 N N . ILE A 1 225 ? -20.437 -23.071 -19.254 1.00 38.78 225 ILE A N 1
ATOM 1799 C CA . ILE A 1 225 ? -21.491 -24.033 -19.507 1.00 38.78 225 ILE A CA 1
ATOM 1800 C C . ILE A 1 225 ? -21.666 -23.947 -21.020 1.00 38.78 225 ILE A C 1
ATOM 1802 O O . ILE A 1 225 ? -22.392 -23.090 -21.521 1.00 38.78 225 ILE A O 1
ATOM 1806 N N . SER A 1 226 ? -20.923 -24.764 -21.767 1.00 36.97 226 SER A N 1
ATOM 1807 C CA . SER A 1 226 ? -21.300 -25.026 -23.150 1.00 36.97 226 SER A CA 1
ATOM 1808 C C . SER A 1 226 ? -22.621 -25.772 -23.075 1.00 36.97 226 SER A C 1
ATOM 1810 O O . SER A 1 226 ? -22.674 -26.948 -22.724 1.00 36.97 226 SER A O 1
ATOM 1812 N N . LEU A 1 227 ? -23.711 -25.043 -23.306 1.00 34.41 227 LEU A N 1
ATOM 1813 C CA . LEU A 1 227 ? -25.045 -25.610 -23.385 1.00 34.41 227 LEU A CA 1
ATOM 1814 C C . LEU A 1 227 ? -25.148 -26.338 -24.730 1.00 34.41 227 LEU A C 1
ATOM 1816 O O . LEU A 1 227 ? -25.657 -25.796 -25.709 1.00 34.41 227 LEU A O 1
ATOM 1820 N N . THR A 1 228 ? -24.605 -27.550 -24.816 1.00 36.50 228 THR A N 1
ATOM 1821 C CA . THR A 1 228 ? -24.790 -28.380 -26.006 1.00 36.50 228 THR A CA 1
ATOM 1822 C C . THR A 1 228 ? -26.210 -28.928 -25.966 1.00 36.50 228 THR A C 1
ATOM 1824 O O . THR A 1 228 ? -26.495 -29.919 -25.298 1.00 36.50 228 THR A O 1
ATOM 1827 N N . ALA A 1 229 ? -27.134 -28.255 -26.649 1.00 34.34 229 ALA A N 1
ATOM 1828 C CA . ALA A 1 229 ? -28.482 -28.764 -26.845 1.00 34.34 229 ALA A CA 1
ATOM 1829 C C . ALA A 1 229 ? -28.431 -29.973 -27.793 1.00 34.34 229 ALA A C 1
ATOM 1831 O O . ALA A 1 229 ? -28.447 -29.823 -29.013 1.00 34.34 229 ALA A O 1
ATOM 1832 N N . ALA A 1 230 ? -28.352 -31.183 -27.242 1.00 39.94 230 ALA A N 1
ATOM 1833 C CA . ALA A 1 230 ? -28.629 -32.389 -28.008 1.00 39.94 230 ALA A CA 1
ATOM 1834 C C . ALA A 1 230 ? -30.151 -32.501 -28.187 1.00 39.94 230 ALA A C 1
ATOM 1836 O O . ALA A 1 230 ? -30.877 -32.821 -27.247 1.00 39.94 230 ALA A O 1
ATOM 1837 N N . VAL A 1 231 ? -30.650 -32.206 -29.390 1.00 38.03 231 VAL A N 1
ATOM 1838 C CA . VAL A 1 231 ? -32.031 -32.529 -29.770 1.00 38.03 231 VAL A CA 1
ATOM 1839 C C . VAL A 1 231 ? -32.091 -34.039 -29.983 1.00 38.03 231 VAL A C 1
ATOM 1841 O O . VAL A 1 231 ? -31.685 -34.536 -31.030 1.00 38.03 231 VAL A O 1
ATOM 1844 N N . VAL A 1 232 ? -32.557 -34.775 -28.975 1.00 41.47 232 VAL A N 1
ATOM 1845 C CA . VAL A 1 232 ? -32.938 -36.183 -29.134 1.00 41.47 232 VAL A CA 1
ATOM 1846 C C . VAL A 1 232 ? -34.347 -36.198 -29.735 1.00 41.47 232 VAL A C 1
ATOM 1848 O O . VAL A 1 232 ? -35.263 -35.657 -29.112 1.00 41.47 232 VAL A O 1
ATOM 1851 N N . PRO A 1 233 ? -34.557 -36.747 -30.943 1.00 41.16 233 PRO A N 1
ATOM 1852 C CA . PRO A 1 233 ? -35.891 -36.864 -31.503 1.00 41.16 233 PRO A CA 1
ATOM 1853 C C . PRO A 1 233 ? -36.606 -38.047 -30.840 1.00 41.16 233 PRO A C 1
ATOM 1855 O O . PRO A 1 233 ? -36.447 -39.181 -31.275 1.00 41.16 233 PRO A O 1
ATOM 1858 N N . ASP A 1 234 ? -37.391 -37.787 -29.797 1.00 39.97 234 ASP A N 1
ATOM 1859 C CA . ASP A 1 234 ? -38.415 -38.728 -29.328 1.00 39.97 234 ASP A CA 1
ATOM 1860 C C . ASP A 1 234 ? -39.650 -37.959 -28.809 1.00 39.97 234 ASP A C 1
ATOM 1862 O O . ASP A 1 234 ? -39.510 -36.851 -28.281 1.00 39.97 234 ASP A O 1
ATOM 1866 N N . PRO A 1 235 ? -40.884 -38.468 -28.988 1.00 46.53 235 PRO A N 1
ATOM 1867 C CA . PRO A 1 235 ? -42.086 -37.637 -28.988 1.00 46.53 235 PRO A CA 1
ATOM 1868 C C . PRO A 1 235 ? -42.721 -37.410 -27.606 1.00 46.53 235 PRO A C 1
ATOM 1870 O O . PRO A 1 235 ? -43.900 -37.065 -27.540 1.00 46.53 235 PRO A O 1
ATOM 1873 N N . VAL A 1 236 ? -41.999 -37.579 -26.492 1.00 45.47 236 VAL A N 1
ATOM 1874 C CA . VAL A 1 236 ? -42.588 -37.382 -25.155 1.00 45.47 236 VAL A CA 1
ATOM 1875 C C . VAL A 1 236 ? -41.563 -36.846 -24.144 1.00 45.47 236 VAL A C 1
ATOM 1877 O O . VAL A 1 236 ? -40.835 -37.604 -23.518 1.00 45.47 236 VAL A O 1
ATOM 1880 N N . GLY A 1 237 ? -41.557 -35.525 -23.933 1.00 37.53 237 GLY A N 1
ATOM 1881 C CA . GLY A 1 237 ? -40.925 -34.880 -22.771 1.00 37.53 237 GLY A CA 1
ATOM 1882 C C . GLY A 1 237 ? -39.521 -34.307 -23.004 1.00 37.53 237 GLY A C 1
ATOM 1883 O O . GLY A 1 237 ? -38.571 -35.018 -23.305 1.00 37.53 237 GLY A O 1
ATOM 1884 N N . LEU A 1 238 ? -39.384 -32.992 -22.811 1.00 32.12 238 LEU A N 1
ATOM 1885 C CA . LEU A 1 238 ? -38.111 -32.271 -22.855 1.00 32.12 238 LEU A CA 1
ATOM 1886 C C . LEU A 1 238 ? -37.289 -32.599 -21.590 1.00 32.12 238 LEU A C 1
ATOM 1888 O O . LEU A 1 238 ? -37.624 -32.126 -20.505 1.00 32.12 238 LEU A O 1
ATOM 1892 N N . ALA A 1 239 ? -36.223 -33.391 -21.712 1.00 30.55 239 ALA A N 1
ATOM 1893 C CA . ALA A 1 239 ? -35.258 -33.619 -20.635 1.00 30.55 239 ALA A CA 1
ATOM 1894 C C . ALA A 1 239 ? -33.972 -32.823 -20.910 1.00 30.55 239 ALA A C 1
ATOM 1896 O O . ALA A 1 239 ? -33.325 -33.015 -21.936 1.00 30.55 239 ALA A O 1
ATOM 1897 N N . ILE A 1 240 ? -33.599 -31.922 -19.995 1.00 33.03 240 ILE A N 1
ATOM 1898 C CA . ILE A 1 240 ? -32.319 -31.200 -20.035 1.00 33.03 240 ILE A CA 1
ATOM 1899 C C . ILE A 1 240 ? -31.334 -31.976 -19.157 1.00 33.03 240 ILE A C 1
ATOM 1901 O O . ILE A 1 240 ? -31.479 -31.992 -17.936 1.00 33.03 240 ILE A O 1
ATOM 1905 N N . ALA A 1 241 ? -30.342 -32.627 -19.765 1.00 30.83 241 ALA A N 1
ATOM 1906 C CA . ALA A 1 241 ? -29.225 -33.222 -19.038 1.00 30.83 241 ALA A CA 1
ATOM 1907 C C . ALA A 1 241 ? -28.102 -32.184 -18.885 1.00 30.83 241 ALA A C 1
ATOM 1909 O O . ALA A 1 241 ? -27.645 -31.610 -19.872 1.00 30.83 241 ALA A O 1
ATOM 1910 N N . VAL A 1 242 ? -27.665 -31.935 -17.648 1.00 31.42 242 VAL A N 1
ATOM 1911 C CA . VAL A 1 242 ? -26.500 -31.094 -17.337 1.00 31.42 242 VAL A CA 1
ATOM 1912 C C . VAL A 1 242 ? -25.365 -32.024 -16.917 1.00 31.42 242 VAL A C 1
ATOM 1914 O O . VAL A 1 242 ? -25.410 -32.584 -15.824 1.00 31.42 242 VAL A O 1
ATOM 1917 N N . SER A 1 243 ? -24.362 -32.204 -17.777 1.00 31.28 243 SER A N 1
ATOM 1918 C CA . SER A 1 243 ? -23.141 -32.947 -17.439 1.00 31.28 243 SER A CA 1
ATOM 1919 C C . SER A 1 243 ? -22.059 -31.985 -16.951 1.00 31.28 243 SER A C 1
ATOM 1921 O O . SER A 1 243 ? -21.742 -31.005 -17.623 1.00 31.28 243 SER A O 1
ATOM 1923 N N . MET A 1 244 ? -21.501 -32.258 -15.770 1.00 27.80 244 MET A N 1
ATOM 1924 C CA . MET A 1 244 ? -20.318 -31.583 -15.232 1.00 27.80 244 MET A CA 1
ATOM 1925 C C . MET A 1 244 ? -19.085 -32.424 -15.563 1.00 27.80 244 MET A C 1
ATOM 1927 O O . MET A 1 244 ? -18.912 -33.497 -14.988 1.00 27.80 244 MET A O 1
ATOM 1931 N N . GLU A 1 245 ? -18.226 -31.950 -16.462 1.00 33.47 245 GLU A N 1
ATOM 1932 C CA . GLU A 1 245 ? -16.936 -32.592 -16.733 1.00 33.47 245 GLU A CA 1
ATOM 1933 C C . GLU A 1 245 ? -15.819 -31.833 -16.006 1.00 33.47 245 GLU A C 1
ATOM 1935 O O . GLU A 1 245 ? -15.654 -30.622 -16.155 1.00 33.47 245 GLU A O 1
ATOM 1940 N N . HIS A 1 246 ? -15.088 -32.551 -15.153 1.00 35.09 246 HIS A N 1
ATOM 1941 C CA . HIS A 1 246 ? -13.973 -32.038 -14.365 1.00 35.09 246 HIS A CA 1
ATOM 1942 C C . HIS A 1 246 ? -12.668 -32.369 -15.093 1.00 35.09 246 HIS A C 1
ATOM 1944 O O . HIS A 1 246 ? -12.160 -33.486 -14.981 1.00 35.09 246 HIS A O 1
ATOM 1950 N N . GLU A 1 247 ? -12.115 -31.413 -15.838 1.00 32.09 247 GLU A N 1
ATOM 1951 C CA . GLU A 1 247 ? -10.805 -31.587 -16.469 1.00 32.09 247 GLU A CA 1
ATOM 1952 C C . GLU A 1 247 ? -9.701 -31.390 -15.414 1.00 32.09 247 GLU A C 1
ATOM 1954 O O . GLU A 1 247 ? -9.169 -30.304 -15.193 1.00 32.09 247 GLU A O 1
ATOM 1959 N N . SER A 1 248 ? -9.407 -32.470 -14.686 1.00 32.75 248 SER A N 1
ATOM 1960 C CA . SER A 1 248 ? -8.243 -32.563 -13.807 1.00 32.75 248 SER A CA 1
ATOM 1961 C C . SER A 1 248 ? -7.016 -32.901 -14.645 1.00 32.75 248 SER A C 1
ATOM 1963 O O . SER A 1 248 ? -6.742 -34.068 -14.913 1.00 32.75 248 SER A O 1
ATOM 1965 N N . THR A 1 249 ? -6.238 -31.900 -15.047 1.00 39.66 249 THR A N 1
ATOM 1966 C CA . THR A 1 249 ? -4.868 -32.139 -15.518 1.00 39.66 249 THR A CA 1
ATOM 1967 C C . THR A 1 249 ? -3.952 -32.367 -14.316 1.00 39.66 249 THR A C 1
ATOM 1969 O O . THR A 1 249 ? -3.312 -31.441 -13.816 1.00 39.66 249 THR A O 1
ATOM 1972 N N . GLY A 1 250 ? -3.929 -33.608 -13.826 1.00 34.28 250 GLY A N 1
ATOM 1973 C CA . GLY A 1 250 ? -2.858 -34.166 -12.996 1.00 34.28 250 GLY A CA 1
ATOM 1974 C C . GLY A 1 250 ? -1.916 -35.037 -13.846 1.00 34.28 250 GLY A C 1
ATOM 1975 O O . GLY A 1 250 ? -2.335 -35.529 -14.895 1.00 34.28 250 GLY A O 1
ATOM 1976 N N . PRO A 1 251 ? -0.642 -35.215 -13.451 1.00 34.47 251 PRO A N 1
ATOM 1977 C CA . PRO A 1 251 ? 0.346 -35.895 -14.279 1.00 34.47 251 PRO A CA 1
ATOM 1978 C C . PRO A 1 251 ? 0.100 -37.409 -14.340 1.00 34.47 251 PRO A C 1
ATOM 1980 O O . PRO A 1 251 ? -0.258 -38.048 -13.351 1.00 34.47 251 PRO A O 1
ATOM 1983 N N . VAL A 1 252 ? 0.331 -37.955 -15.533 1.00 38.25 252 VAL A N 1
ATOM 1984 C CA . VAL A 1 252 ? 0.255 -39.369 -15.911 1.00 38.25 252 VAL A CA 1
ATOM 1985 C C . VAL A 1 252 ? 1.203 -40.201 -15.041 1.00 38.25 252 VAL A C 1
ATOM 1987 O O . VAL A 1 252 ? 2.418 -40.030 -15.108 1.00 38.25 252 VAL A O 1
ATOM 1990 N N . ALA A 1 253 ? 0.649 -41.111 -14.240 1.00 36.25 253 ALA A N 1
ATOM 1991 C CA . ALA A 1 253 ? 1.400 -42.218 -13.664 1.00 36.25 253 ALA A CA 1
ATOM 1992 C C . ALA A 1 253 ? 1.390 -43.380 -14.669 1.00 36.25 253 ALA A C 1
ATOM 1994 O O . ALA A 1 253 ? 0.334 -43.941 -14.965 1.00 36.25 253 ALA A O 1
ATOM 1995 N N . GLU A 1 254 ? 2.564 -43.717 -15.204 1.00 34.97 254 GLU A N 1
ATOM 1996 C CA . GLU A 1 254 ? 2.808 -44.969 -15.921 1.00 3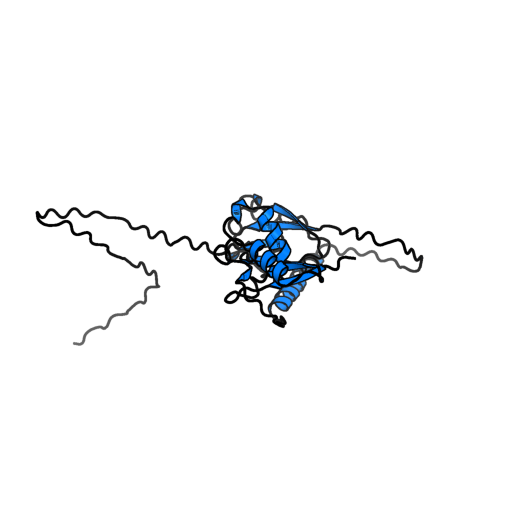4.97 254 GLU A CA 1
ATOM 1997 C C . GLU A 1 254 ? 2.490 -46.160 -15.006 1.00 34.97 254 GLU A C 1
ATOM 1999 O O . GLU A 1 254 ? 3.163 -46.392 -14.001 1.00 34.97 254 GLU A O 1
ATOM 2004 N N . LEU A 1 255 ? 1.474 -46.941 -15.372 1.00 35.12 255 LEU A N 1
ATOM 2005 C CA . LEU A 1 255 ? 1.295 -48.308 -14.895 1.00 35.12 255 LEU A CA 1
ATOM 2006 C C . LEU A 1 255 ? 1.966 -49.241 -15.907 1.00 35.12 255 LEU A C 1
ATOM 2008 O O . LEU A 1 255 ? 1.450 -49.466 -16.999 1.00 35.12 255 LEU A O 1
ATOM 2012 N N . GLY A 1 256 ? 3.140 -49.756 -15.536 1.00 37.34 256 GLY A N 1
ATOM 2013 C CA . GLY A 1 256 ? 3.795 -50.867 -16.219 1.00 37.34 256 GLY A CA 1
ATOM 2014 C C . GLY A 1 256 ? 3.040 -52.171 -15.959 1.00 37.34 256 GLY A C 1
ATOM 2015 O O . GLY A 1 256 ? 2.702 -52.491 -14.820 1.00 37.34 256 GLY A O 1
ATOM 2016 N N . ASN A 1 257 ? 2.753 -52.880 -17.045 1.00 40.56 257 ASN A N 1
ATOM 2017 C CA . ASN A 1 257 ? 1.881 -54.043 -17.117 1.00 40.56 257 ASN A CA 1
ATOM 2018 C C . ASN A 1 257 ? 2.371 -55.264 -16.324 1.00 40.56 257 ASN A C 1
ATOM 2020 O O . ASN A 1 257 ? 3.558 -55.574 -16.260 1.00 40.56 257 ASN A O 1
ATOM 2024 N N . VAL A 1 258 ? 1.383 -55.996 -15.811 1.00 36.97 258 VAL A N 1
ATOM 2025 C CA . VAL A 1 258 ? 1.461 -57.390 -15.371 1.00 36.97 258 VAL A CA 1
ATOM 2026 C C . VAL A 1 258 ? 1.488 -58.280 -16.617 1.00 36.97 258 VAL A C 1
ATOM 2028 O O . VAL A 1 258 ? 0.567 -58.213 -17.431 1.00 36.97 258 VAL A O 1
ATOM 2031 N N . GLU A 1 259 ? 2.517 -59.115 -16.762 1.00 44.72 259 GLU A N 1
ATOM 2032 C CA . GLU A 1 259 ? 2.574 -60.170 -17.779 1.00 44.72 259 GLU A CA 1
ATOM 2033 C C . GLU A 1 259 ? 2.153 -61.515 -17.164 1.00 44.72 259 GLU A C 1
ATOM 2035 O O . GLU A 1 259 ? 2.482 -61.838 -16.021 1.00 44.72 259 GLU A O 1
ATOM 2040 N N . PHE A 1 260 ? 1.338 -62.245 -17.922 1.00 38.53 260 PHE A N 1
ATOM 2041 C CA . PHE A 1 260 ? 0.650 -63.471 -17.540 1.00 38.53 260 PHE A CA 1
ATOM 2042 C C . PHE A 1 260 ? 1.584 -64.684 -17.483 1.00 38.53 260 PHE A C 1
ATOM 2044 O O . PHE A 1 260 ? 2.516 -64.823 -18.268 1.00 38.53 260 PHE A O 1
ATOM 2051 N N . ALA A 1 261 ? 1.241 -65.604 -16.584 1.00 42.06 261 ALA A N 1
ATOM 2052 C CA . ALA A 1 261 ? 1.776 -66.953 -16.520 1.00 42.06 261 ALA A CA 1
ATOM 2053 C C . ALA A 1 261 ? 1.481 -67.767 -17.794 1.00 42.06 261 ALA A C 1
ATOM 2055 O O . ALA A 1 261 ? 0.333 -67.799 -18.243 1.00 42.06 261 ALA A O 1
ATOM 2056 N N . GLN A 1 262 ? 2.492 -68.507 -18.256 1.00 46.25 262 GLN A N 1
ATOM 2057 C CA . GLN A 1 262 ? 2.405 -69.908 -18.684 1.00 46.25 262 GLN A CA 1
ATOM 2058 C C . GLN A 1 262 ? 3.687 -70.635 -18.277 1.00 46.25 262 GLN A C 1
ATOM 2060 O O . GLN A 1 262 ? 4.774 -70.034 -18.428 1.00 46.25 262 GLN A O 1
#

Foldseek 3Di:
DFDKDWDWDDDPPDDLLLTAIDIDTPPDDVLVVLVSVCVLFCQVCVPPDSVNDDDDDDDDDDPDDQVVLLVVLVVVVVVVVVPPDPDDDDDDDDDDDDDDPDDPPPPQQWEWAWEDEAQQFLLPTDIDTHRQQAFQNVVLVRCCVVCVPVQPSGRSSQKWKKFAWAFLPDPDDRRDGDHPVPGPSIGTGRRGDGNCSRQNSYHDPRTHTIYIYHPDPCPVPVPPQPQPPDPDDDDDDDDRDRDDDDPDPDDDDDDDDDDDDD

Sequence (262 aa):
MSTSMTLFVVISGETISESFPIDISNYKTVGHLKQLIKEANPTSLSDIDARRLKIWHVDISFTGSDVLKHRWWQQRTNTSTKHLHQRETSTSAPSSAIRSAATAIMSNSLITLFVIIDHESIADAFPIDVDPSMTVGHLKQLIKRENPRSVNGFDARKLRLWHINIPYAHDRGYEDTIRLREVYGRCLLAPYLTLEDLFGTKPDGRNIHVLVELPERQRGIMFSISLTAAVVPDPVGLAIAVSMEHESTGPVAELGNVEFAQ

Mean predicted aligned error: 15.55 Å